Protein AF-A0A379AD94-F1 (afdb_monomer_lite)

Sequence (188 aa):
MFNTNFDIEIDTGILLIEPEILGTVPLDIKKNITVFGGVKDVIVKLNGYDIYKRADSAQSLKLAFYFGVLNYLSLNKIGRLISWDDFDIGQYFYESLINNQCANTQQFSTLVYDTVIKTICRKRDELKVKPFRISENSNTQKTFEGLKGFRCHLTRGHEALRLMFWSDPETRKIIFANVGPKNGTYNF

Secondary structure (DSSP, 8-state):
-----------------SS--SS-------------SSHHHHHHHS-HHHHHTT--SHHHHHHHHHHHHHHHHHHTT------GGGEEE-TTHHHHHHHTT-STTSTTHHHHHHHHHHHHTT-TTTS-EEE-BSSTT--PBPEETTEEEEEEE---SSS-EEEEEEE-TTT--EEEEEEEETTS----

Organism: Enterobacter agglomerans (NCBI:txid549)

Radius of gyration: 23.22 Å; chains: 1; bounding box: 56×37×73 Å

Structure (mmCIF, N/CA/C/O backbone):
data_AF-A0A379AD94-F1
#
_entry.id   AF-A0A379AD94-F1
#
loop_
_atom_site.group_PDB
_atom_site.id
_atom_site.type_symbol
_atom_site.label_atom_id
_atom_site.label_alt_id
_atom_site.label_comp_id
_atom_site.label_asym_id
_atom_site.label_entity_id
_atom_site.label_seq_id
_atom_site.pdbx_PDB_ins_code
_atom_site.Cartn_x
_atom_site.Cartn_y
_atom_site.Cartn_z
_atom_site.occupancy
_atom_site.B_iso_or_equiv
_atom_site.auth_seq_id
_atom_site.auth_comp_id
_atom_site.auth_asym_id
_atom_site.auth_atom_id
_atom_site.pdbx_PDB_model_num
ATOM 1 N N . MET A 1 1 ? -19.196 20.054 9.470 1.00 38.94 1 MET A N 1
ATOM 2 C CA . MET A 1 1 ? -18.763 18.780 10.086 1.00 38.94 1 MET A CA 1
ATOM 3 C C . MET A 1 1 ? -19.769 18.484 11.181 1.00 38.94 1 MET A C 1
ATOM 5 O O . MET A 1 1 ? -19.792 19.220 12.156 1.00 38.94 1 MET A O 1
ATOM 9 N N . PHE A 1 2 ? -20.677 17.531 10.975 1.00 32.72 2 PHE A N 1
ATOM 10 C CA . PHE A 1 2 ? -21.668 17.182 11.993 1.00 32.72 2 PHE A CA 1
ATOM 11 C C . PHE A 1 2 ? -21.001 16.254 13.002 1.00 32.72 2 PHE A C 1
ATOM 13 O O . PHE A 1 2 ? -20.745 15.092 12.705 1.00 32.72 2 PHE A O 1
ATOM 20 N N . ASN A 1 3 ? -20.651 16.805 14.162 1.00 40.97 3 ASN A N 1
ATOM 21 C CA . ASN A 1 3 ? -20.187 16.026 15.297 1.00 40.97 3 ASN A CA 1
ATOM 22 C C . ASN A 1 3 ? -21.432 15.400 15.932 1.00 40.97 3 ASN A C 1
ATOM 24 O O . ASN A 1 3 ? -22.157 16.064 16.665 1.00 40.97 3 ASN A O 1
ATOM 28 N N . THR A 1 4 ? -21.740 14.166 15.550 1.00 44.88 4 THR A N 1
ATOM 29 C CA . THR A 1 4 ? -22.876 13.407 16.085 1.00 44.88 4 THR A CA 1
ATOM 30 C C . THR A 1 4 ? -22.343 12.411 17.102 1.00 44.88 4 THR A C 1
ATOM 32 O O . THR A 1 4 ? -22.374 11.202 16.909 1.00 44.88 4 THR A O 1
ATOM 35 N N . ASN A 1 5 ? -21.792 12.955 18.184 1.00 42.44 5 ASN A N 1
ATOM 36 C CA . ASN A 1 5 ? -21.599 12.185 19.400 1.00 42.44 5 ASN A CA 1
ATOM 37 C C . ASN A 1 5 ? -22.917 12.273 20.165 1.00 42.44 5 ASN A C 1
ATOM 39 O O . ASN A 1 5 ? -23.347 13.369 20.521 1.00 42.44 5 ASN A O 1
ATOM 43 N N . PHE A 1 6 ? -23.574 11.139 20.361 1.00 46.78 6 PHE A N 1
ATOM 44 C CA . PHE A 1 6 ? -24.708 11.011 21.263 1.00 46.78 6 PHE A CA 1
ATOM 45 C C . PHE A 1 6 ? -24.359 9.945 22.291 1.00 46.78 6 PHE A C 1
ATOM 47 O O . PHE A 1 6 ? -23.911 8.851 21.939 1.00 46.78 6 PHE A O 1
ATOM 54 N N . ASP A 1 7 ? -24.541 10.297 23.556 1.00 48.03 7 ASP A N 1
ATOM 55 C CA . ASP A 1 7 ? -24.352 9.384 24.667 1.00 48.03 7 ASP A CA 1
ATOM 56 C C . ASP A 1 7 ? -25.557 8.439 24.716 1.00 48.03 7 ASP A C 1
ATOM 58 O O . ASP A 1 7 ? -26.706 8.876 24.786 1.00 48.03 7 ASP A O 1
ATOM 62 N N . ILE A 1 8 ? -25.295 7.135 24.614 1.00 53.41 8 ILE A N 1
ATOM 63 C CA . ILE A 1 8 ? -26.307 6.096 24.807 1.00 53.41 8 ILE A CA 1
ATOM 64 C C . ILE A 1 8 ? -26.075 5.515 26.197 1.00 53.41 8 ILE A C 1
ATOM 66 O O . ILE A 1 8 ? -25.113 4.780 26.417 1.00 53.41 8 ILE A O 1
ATOM 70 N N . GLU A 1 9 ? -26.959 5.848 27.129 1.00 46.38 9 GLU A N 1
ATOM 71 C CA . GLU A 1 9 ? -27.019 5.214 28.440 1.00 46.38 9 GLU A CA 1
ATOM 72 C C . GLU A 1 9 ? -27.867 3.942 28.318 1.00 46.38 9 GLU A C 1
ATOM 74 O O . GLU A 1 9 ? -29.037 3.997 27.937 1.00 46.38 9 GLU A O 1
ATOM 79 N N . ILE A 1 10 ? -27.261 2.777 28.565 1.00 54.41 10 ILE A N 1
ATOM 80 C CA . ILE A 1 10 ? -27.977 1.498 28.597 1.00 54.41 10 ILE A CA 1
ATOM 81 C C . ILE A 1 10 ? -28.011 1.024 30.044 1.00 54.41 10 ILE A C 1
ATOM 83 O O . ILE A 1 10 ? -27.022 0.498 30.551 1.00 54.41 10 ILE A O 1
ATOM 87 N N . ASP A 1 11 ? -29.160 1.201 30.690 1.00 49.34 11 ASP A N 1
ATOM 88 C CA . ASP A 1 11 ? -29.433 0.643 32.011 1.00 49.34 11 ASP A CA 1
ATOM 89 C C . ASP A 1 11 ? -29.864 -0.824 31.854 1.00 49.34 11 ASP A C 1
ATOM 91 O O . ASP A 1 11 ? -31.012 -1.137 31.531 1.00 49.34 11 ASP A O 1
ATOM 95 N N . THR A 1 12 ? -28.910 -1.751 31.975 1.00 53.44 12 THR A N 1
ATOM 96 C CA . THR A 1 12 ? -29.218 -3.186 32.006 1.00 53.44 12 THR A CA 1
ATOM 97 C C . THR A 1 12 ? -29.349 -3.653 33.452 1.00 53.44 12 THR A C 1
ATOM 99 O O . THR A 1 12 ? -28.350 -3.981 34.092 1.00 53.44 12 THR A O 1
ATOM 102 N N . GLY A 1 13 ? -30.582 -3.726 33.952 1.00 54.62 13 GLY A N 1
ATOM 103 C CA . GLY A 1 13 ? -30.912 -4.395 35.211 1.00 54.62 13 GLY A CA 1
ATOM 104 C C . GLY A 1 13 ? -31.137 -5.901 35.029 1.00 54.62 13 GLY A C 1
ATOM 105 O O . GLY A 1 13 ? -31.659 -6.348 34.006 1.00 54.62 13 GLY A O 1
ATOM 106 N N . ILE A 1 14 ? -30.765 -6.707 36.027 1.00 59.94 14 ILE A N 1
ATOM 107 C CA . ILE A 1 14 ? -31.185 -8.113 36.110 1.00 59.94 14 ILE A CA 1
ATOM 108 C C . ILE A 1 14 ? -32.656 -8.117 36.550 1.00 59.94 14 ILE A C 1
ATOM 110 O O . ILE A 1 14 ? -32.958 -7.767 37.685 1.00 59.94 14 ILE A O 1
ATOM 114 N N . LEU A 1 15 ? -33.572 -8.480 35.646 1.00 55.62 15 LEU A N 1
ATOM 115 C CA . LEU A 1 15 ? -35.024 -8.426 35.889 1.00 55.62 15 LEU A CA 1
ATOM 116 C C . LEU A 1 15 ? -35.560 -9.577 36.758 1.00 55.62 15 LEU A C 1
ATOM 118 O O . LEU A 1 15 ? -36.680 -9.485 37.251 1.00 55.62 15 LEU A O 1
ATOM 122 N N . LEU A 1 16 ? -34.794 -10.657 36.934 1.00 54.72 16 LEU A N 1
ATOM 123 C CA . LEU A 1 16 ? -35.216 -11.818 37.715 1.00 54.72 16 LEU A CA 1
ATOM 124 C C . LEU A 1 16 ? -33.997 -12.569 38.267 1.00 54.72 16 LEU A C 1
ATOM 126 O O . LEU A 1 16 ? -33.086 -12.911 37.512 1.00 54.72 16 LEU A O 1
ATOM 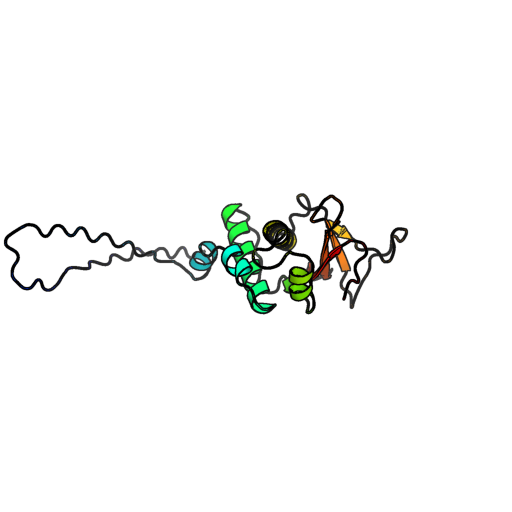130 N N . ILE A 1 17 ? -33.992 -12.841 39.571 1.00 61.88 17 ILE A N 1
ATOM 131 C CA . ILE A 1 17 ? -33.031 -13.728 40.232 1.00 61.88 17 ILE A CA 1
ATOM 132 C C . ILE A 1 17 ? -33.854 -14.783 40.970 1.00 61.88 17 ILE A C 1
ATOM 134 O O . ILE A 1 17 ? -34.542 -14.452 41.930 1.00 61.88 17 ILE A O 1
ATOM 138 N N . GLU A 1 18 ? -33.796 -16.036 40.516 1.00 64.38 18 GLU A N 1
ATOM 139 C CA . GLU A 1 18 ? -34.407 -17.171 41.213 1.00 64.38 18 GLU A CA 1
ATOM 140 C C . GLU A 1 18 ? -33.348 -18.251 41.491 1.00 64.38 18 GLU A C 1
ATOM 142 O O . GLU A 1 18 ? -32.642 -18.658 40.561 1.00 64.38 18 GLU A O 1
ATOM 147 N N . PRO A 1 19 ? -33.218 -18.739 42.742 1.00 64.88 19 PRO A N 1
ATOM 148 C CA . PRO A 1 19 ? -33.980 -18.359 43.942 1.00 64.88 19 PRO A CA 1
ATOM 149 C C . PRO A 1 19 ? -33.600 -16.971 44.489 1.00 64.88 19 PRO A C 1
ATOM 151 O O . PRO A 1 19 ? -32.532 -16.447 44.177 1.00 64.88 19 PRO A O 1
ATOM 154 N N . GLU A 1 20 ? -34.460 -16.403 45.341 1.00 64.19 20 GLU A N 1
ATOM 155 C CA . GLU A 1 20 ? -34.161 -15.194 46.120 1.00 64.19 20 GLU A CA 1
ATOM 156 C C . GLU A 1 20 ? -32.839 -15.379 46.885 1.00 64.19 20 GLU A C 1
ATOM 158 O O . GLU A 1 20 ? -32.709 -16.246 47.754 1.00 64.19 20 GLU A O 1
ATOM 163 N N . ILE A 1 21 ? -31.825 -14.586 46.538 1.00 62.12 21 ILE A N 1
ATOM 164 C CA . ILE A 1 21 ? -30.514 -14.657 47.184 1.00 62.12 21 ILE A CA 1
ATOM 165 C C . ILE A 1 21 ? -30.566 -13.804 48.457 1.00 62.12 21 ILE A C 1
ATOM 167 O O . ILE A 1 21 ? -30.639 -12.579 48.391 1.00 62.12 21 ILE A O 1
ATOM 171 N N . LEU A 1 22 ? -30.485 -14.438 49.631 1.00 53.72 22 LEU A N 1
ATOM 172 C CA . LEU A 1 22 ? -30.274 -13.761 50.917 1.00 53.72 22 LEU A CA 1
ATOM 173 C C . LEU A 1 22 ? -28.807 -13.305 51.027 1.00 53.72 22 LEU A C 1
ATOM 175 O O . LEU A 1 22 ? -27.979 -13.974 51.643 1.00 53.72 22 LEU A O 1
ATOM 179 N N . GLY A 1 23 ? -28.461 -12.188 50.385 1.00 64.38 23 GLY A N 1
ATOM 180 C CA . GLY A 1 23 ? -27.120 -11.596 50.439 1.00 64.38 23 GLY A CA 1
ATOM 181 C C . GLY A 1 23 ? -26.817 -10.662 49.268 1.00 64.38 23 GLY A C 1
ATOM 182 O O . GLY A 1 23 ? -27.594 -10.554 48.322 1.00 64.38 23 GLY A O 1
ATOM 183 N N . THR A 1 24 ? -25.672 -9.977 49.310 1.00 57.44 24 THR A N 1
ATOM 184 C CA . THR A 1 24 ? -25.176 -9.237 48.145 1.00 57.44 24 THR A CA 1
ATOM 185 C C . THR A 1 24 ? -24.679 -10.225 47.096 1.00 57.44 24 THR A C 1
ATOM 187 O O . THR A 1 24 ? -23.781 -11.028 47.349 1.00 57.44 24 THR A O 1
ATOM 190 N N . VAL A 1 25 ? -25.261 -10.174 45.899 1.00 59.34 25 VAL A N 1
ATOM 191 C CA . VAL A 1 25 ? -24.776 -10.956 44.759 1.00 59.34 25 VAL A CA 1
ATOM 192 C C . VAL A 1 25 ? -23.408 -10.384 44.357 1.00 59.34 25 VAL A C 1
ATOM 194 O O . VAL A 1 25 ? -23.341 -9.203 44.012 1.00 59.34 25 VAL A O 1
ATOM 197 N N . PRO A 1 26 ? -22.306 -11.157 44.399 1.00 58.50 26 PRO A N 1
ATOM 198 C CA . PRO A 1 26 ? -20.959 -10.657 44.118 1.00 58.50 26 PRO A CA 1
ATOM 199 C C . PRO A 1 26 ? -20.722 -10.548 42.603 1.00 58.50 26 PRO A C 1
ATOM 201 O O . PRO A 1 26 ? -19.777 -11.119 42.062 1.00 58.50 26 PRO A O 1
ATOM 204 N N . LEU A 1 27 ? -21.621 -9.869 41.894 1.00 56.81 27 LEU A N 1
ATOM 205 C CA . LEU A 1 27 ? -21.640 -9.809 40.440 1.00 56.81 27 LEU A CA 1
ATOM 206 C C . LEU A 1 27 ? -21.579 -8.349 39.985 1.00 56.81 27 LEU A C 1
ATOM 208 O O . LEU A 1 27 ? -22.594 -7.694 39.778 1.00 56.81 27 LEU A O 1
ATOM 212 N N . ASP A 1 28 ? -20.360 -7.838 39.837 1.00 54.31 28 ASP A N 1
ATOM 213 C CA . ASP A 1 28 ? -20.101 -6.532 39.226 1.00 54.31 28 ASP A CA 1
ATOM 214 C C . ASP A 1 28 ? -20.037 -6.705 37.697 1.00 54.31 28 ASP A C 1
ATOM 216 O O . ASP A 1 28 ? -18.978 -6.974 37.123 1.00 54.31 28 ASP A O 1
ATOM 220 N N . ILE A 1 29 ? -21.188 -6.634 37.017 1.00 58.41 29 ILE A N 1
ATOM 221 C CA . ILE A 1 29 ? -21.236 -6.690 35.549 1.00 58.41 29 ILE A CA 1
ATOM 222 C C . ILE A 1 29 ? -20.967 -5.289 34.991 1.00 58.41 29 ILE A C 1
ATOM 224 O O . ILE A 1 29 ? -21.883 -4.534 34.679 1.00 58.41 29 ILE A O 1
ATOM 228 N N . LYS A 1 30 ? -19.691 -4.957 34.788 1.00 56.66 30 LYS A N 1
ATOM 229 C CA . LYS A 1 30 ? -19.288 -3.784 33.997 1.00 56.66 30 LYS A CA 1
ATOM 230 C C . LYS A 1 30 ? -19.126 -4.177 32.537 1.00 56.66 30 LYS A C 1
ATOM 232 O O . LYS A 1 30 ? -18.087 -4.703 32.138 1.00 56.66 30 LYS A O 1
ATOM 237 N N . LYS A 1 31 ? -20.150 -3.925 31.720 1.00 56.38 31 LYS A N 1
ATOM 238 C CA . LYS A 1 31 ? -20.048 -4.051 30.261 1.00 56.38 31 LYS A CA 1
ATOM 239 C C . LYS A 1 31 ? -19.982 -2.671 29.622 1.00 56.38 31 LYS A C 1
ATOM 241 O O . LYS A 1 31 ? -20.942 -1.917 29.654 1.00 56.38 31 LYS A O 1
ATOM 246 N N . ASN A 1 32 ? -18.842 -2.375 29.004 1.00 61.06 32 ASN A N 1
ATOM 247 C CA . ASN A 1 32 ? -18.669 -1.171 28.201 1.00 61.06 32 ASN A CA 1
ATOM 248 C C . ASN A 1 32 ? -19.152 -1.442 26.775 1.00 61.06 32 ASN A C 1
ATOM 250 O O . ASN A 1 32 ? -18.683 -2.382 26.130 1.00 61.06 32 ASN A O 1
ATOM 254 N N . ILE A 1 33 ? -20.051 -0.603 26.272 1.00 63.44 33 ILE A N 1
ATOM 255 C CA . ILE A 1 33 ? -20.478 -0.619 24.872 1.00 63.44 33 ILE A CA 1
ATOM 256 C C . ILE A 1 33 ? -19.813 0.569 24.185 1.00 63.44 33 ILE A C 1
ATOM 258 O O . ILE A 1 33 ? -19.913 1.701 24.646 1.00 63.44 33 ILE A O 1
ATOM 262 N N . THR A 1 34 ? -19.084 0.311 23.098 1.00 63.25 34 THR A N 1
ATOM 263 C CA . THR A 1 34 ? -18.484 1.381 22.291 1.00 63.25 34 THR A CA 1
ATOM 264 C C . THR A 1 34 ? -19.443 1.753 21.169 1.00 63.25 34 THR A C 1
ATOM 266 O O . THR A 1 34 ? -19.707 0.939 20.286 1.00 63.25 34 THR A O 1
ATOM 269 N N . VAL A 1 35 ? -19.956 2.981 21.212 1.00 66.81 35 VAL A N 1
ATOM 270 C CA . VAL A 1 35 ? -20.794 3.564 20.159 1.00 66.81 35 VAL A CA 1
ATOM 271 C C . VAL A 1 35 ? -19.906 4.382 19.224 1.00 66.81 35 VAL A C 1
ATOM 273 O O . VAL A 1 35 ? -18.972 5.051 19.664 1.00 66.81 35 VAL A O 1
ATOM 276 N N . PHE A 1 36 ? -20.187 4.319 17.926 1.00 65.94 36 PHE A N 1
ATOM 277 C CA . PHE A 1 36 ? -19.448 5.043 16.897 1.00 65.94 36 PHE A CA 1
ATOM 278 C C . PHE A 1 36 ? -20.391 6.005 16.172 1.00 65.94 36 PHE A C 1
ATOM 280 O O . PHE A 1 36 ? -21.460 5.586 15.732 1.00 65.94 36 PHE A O 1
ATOM 287 N N . GLY A 1 37 ? -19.986 7.271 16.028 1.00 65.69 37 GLY A N 1
ATOM 288 C CA . GLY A 1 37 ? -20.769 8.308 15.340 1.00 65.69 37 GLY A CA 1
ATOM 289 C C . GLY A 1 37 ? -20.859 8.095 13.824 1.00 65.69 37 GLY A C 1
ATOM 290 O O . GLY A 1 37 ? -21.758 8.612 13.164 1.00 65.69 37 GLY A O 1
ATOM 291 N N . GLY A 1 38 ? -19.970 7.276 13.254 1.00 70.31 38 GLY A N 1
ATOM 292 C CA . GLY A 1 38 ? -20.085 6.806 11.880 1.00 70.31 38 GLY A CA 1
ATOM 293 C C . GLY A 1 38 ? -19.157 5.644 11.536 1.00 70.31 38 GLY A C 1
ATOM 294 O O . GLY A 1 38 ? -18.215 5.316 12.255 1.00 70.31 38 GLY A O 1
ATOM 295 N N . VAL A 1 39 ? -19.390 5.043 10.365 1.00 73.00 39 VAL A N 1
ATOM 296 C CA . VAL A 1 39 ? -18.597 3.913 9.838 1.00 73.00 39 VAL A CA 1
ATOM 297 C C . VAL A 1 39 ? -17.102 4.246 9.774 1.00 73.00 39 VAL A C 1
ATOM 299 O O . VAL A 1 39 ? -16.258 3.390 10.019 1.00 73.00 39 VAL A O 1
ATOM 302 N N . LYS A 1 40 ? -16.753 5.509 9.507 1.00 70.69 40 LYS A N 1
ATOM 303 C CA . LYS A 1 40 ? -15.360 5.969 9.489 1.00 70.69 40 LYS A CA 1
ATOM 304 C C . LYS A 1 40 ? -14.676 5.823 10.853 1.00 70.69 40 LYS A C 1
ATOM 306 O O . LYS A 1 40 ? -13.504 5.457 10.888 1.00 70.69 40 LYS A O 1
ATOM 311 N N . ASP A 1 41 ? -15.395 6.052 11.950 1.00 71.12 41 ASP A N 1
ATOM 312 C CA . ASP A 1 41 ? -14.848 5.929 13.306 1.00 71.12 41 ASP A CA 1
ATOM 313 C C . ASP A 1 41 ? -14.581 4.464 13.657 1.00 71.12 41 ASP A C 1
ATOM 315 O O . ASP A 1 41 ? -13.557 4.15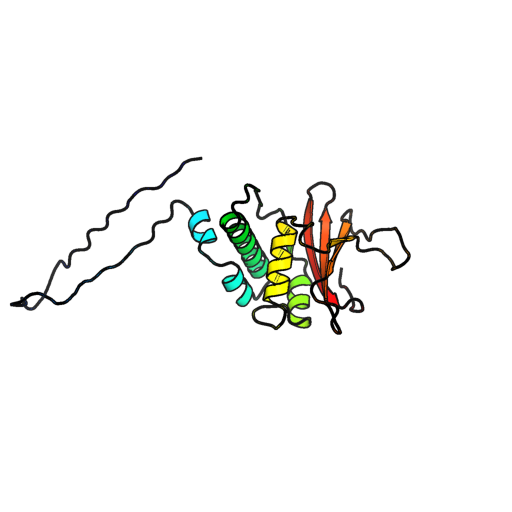1 14.264 1.00 71.12 41 ASP A O 1
ATOM 319 N N . VAL A 1 42 ? -15.447 3.559 13.186 1.00 76.38 42 VAL A N 1
ATOM 320 C CA . VAL A 1 42 ? -15.224 2.108 13.268 1.00 76.38 42 VAL A CA 1
ATOM 321 C C . VAL A 1 42 ? -13.973 1.727 12.477 1.00 76.38 42 VAL A C 1
ATOM 323 O O . VAL A 1 42 ? -13.071 1.088 13.012 1.00 76.38 42 VAL A O 1
ATOM 326 N N . ILE A 1 43 ? -13.875 2.159 11.215 1.00 76.38 43 ILE A N 1
ATOM 327 C CA . ILE A 1 43 ? -12.754 1.820 10.327 1.00 76.38 43 ILE A CA 1
ATOM 328 C C . ILE A 1 43 ? -11.418 2.314 10.888 1.00 76.38 43 ILE A C 1
ATOM 330 O O . ILE A 1 43 ? -10.433 1.587 10.842 1.00 76.38 43 ILE A O 1
ATOM 334 N N . VAL A 1 44 ? -11.368 3.517 11.464 1.00 74.81 44 VAL A N 1
ATOM 335 C CA . VAL A 1 44 ? -10.138 4.053 12.069 1.00 74.81 44 VAL A CA 1
ATOM 336 C C . VAL A 1 44 ? -9.685 3.225 13.280 1.00 74.81 44 VAL A C 1
ATOM 338 O O . VAL A 1 44 ? -8.487 3.191 13.570 1.00 74.81 44 VAL A O 1
ATOM 341 N N . LYS A 1 45 ? -10.603 2.534 13.968 1.00 77.69 45 LYS A N 1
ATOM 342 C CA . LYS A 1 45 ? -10.271 1.579 15.039 1.00 77.69 45 LYS A CA 1
ATOM 343 C C . LYS A 1 45 ? -9.906 0.191 14.519 1.00 77.69 45 LYS A C 1
ATOM 345 O O . LYS A 1 45 ? -9.182 -0.528 15.203 1.00 77.69 45 LYS A O 1
ATOM 350 N N . LEU A 1 46 ? -10.374 -0.187 13.330 1.00 82.06 46 LEU A N 1
ATOM 351 C CA . LEU A 1 46 ? -9.948 -1.412 12.664 1.00 82.06 46 LEU A CA 1
ATOM 352 C C . LEU A 1 46 ? -8.532 -1.218 12.120 1.00 82.06 46 LEU A C 1
ATOM 354 O O . LEU A 1 46 ? -8.284 -0.372 11.267 1.00 82.06 46 LEU A O 1
ATOM 358 N N . ASN A 1 47 ? -7.587 -2.005 12.618 1.00 86.38 47 ASN A N 1
ATOM 359 C CA . ASN A 1 47 ? -6.210 -1.958 12.151 1.00 86.38 47 ASN A CA 1
ATOM 360 C C . ASN A 1 47 ? -6.110 -2.579 10.750 1.00 86.38 47 ASN A C 1
ATOM 362 O O . ASN A 1 47 ? -6.236 -3.796 10.594 1.00 86.38 47 ASN A O 1
ATOM 366 N N . GLY A 1 48 ? -5.843 -1.759 9.731 1.00 92.31 48 GLY A N 1
ATOM 367 C CA . GLY A 1 48 ? -5.682 -2.222 8.352 1.00 92.31 48 GLY A CA 1
ATOM 368 C C . GLY A 1 48 ? -4.619 -3.315 8.195 1.00 92.31 48 GLY A C 1
ATOM 369 O O . GLY A 1 48 ? -4.757 -4.181 7.331 1.00 92.31 48 GLY A O 1
ATOM 370 N N . TYR A 1 49 ? -3.611 -3.366 9.075 1.00 95.12 49 TYR A N 1
ATOM 371 C CA . TYR A 1 49 ? -2.575 -4.396 9.017 1.00 95.12 49 TYR A CA 1
ATOM 372 C C . TYR A 1 49 ? -3.112 -5.761 9.458 1.00 95.12 49 TYR A C 1
ATOM 374 O O . TYR A 1 49 ? -2.719 -6.800 8.932 1.00 95.12 49 TYR A O 1
ATOM 382 N N . ASP A 1 50 ? -4.072 -5.785 10.383 1.00 93.50 50 ASP A N 1
ATOM 383 C CA . ASP A 1 50 ? -4.737 -7.024 10.788 1.00 93.50 50 ASP A CA 1
ATOM 384 C C . ASP A 1 50 ? -5.642 -7.589 9.690 1.00 93.50 50 ASP A C 1
ATOM 386 O O . ASP A 1 50 ? -5.879 -8.801 9.666 1.00 93.50 50 ASP A O 1
ATOM 390 N N . ILE A 1 51 ? -6.122 -6.735 8.782 1.00 94.12 51 ILE A N 1
ATOM 391 C CA . ILE A 1 51 ? -6.832 -7.139 7.563 1.00 94.12 51 ILE A CA 1
ATOM 392 C C . ILE A 1 51 ? -5.820 -7.615 6.517 1.00 94.12 51 ILE A C 1
ATOM 394 O O . ILE A 1 51 ? -5.995 -8.686 5.948 1.00 94.12 51 ILE A O 1
ATOM 398 N N . TYR A 1 52 ? -4.718 -6.880 6.332 1.00 96.75 52 TYR A N 1
ATOM 399 C CA . TYR A 1 52 ? -3.637 -7.234 5.408 1.00 96.75 52 TYR A CA 1
ATOM 400 C C . TYR A 1 52 ? -3.088 -8.640 5.656 1.00 96.75 52 TYR A C 1
ATOM 402 O O . TYR A 1 52 ? -2.925 -9.414 4.720 1.00 96.75 52 TYR A O 1
ATOM 410 N N . LYS A 1 53 ? -2.866 -8.998 6.927 1.00 96.06 53 LYS A N 1
ATOM 411 C CA . LYS A 1 53 ? -2.379 -10.326 7.335 1.00 96.06 53 LYS A CA 1
ATOM 412 C C . LYS A 1 53 ? -3.274 -11.490 6.893 1.00 96.06 53 LYS A C 1
ATOM 414 O O . LYS A 1 53 ? -2.822 -12.631 6.912 1.00 96.06 53 LYS A O 1
ATOM 419 N N . ARG A 1 54 ? -4.535 -11.208 6.561 1.00 95.12 54 ARG A N 1
ATOM 420 C CA . ARG A 1 54 ? -5.574 -12.176 6.188 1.00 95.12 54 ARG A CA 1
ATOM 421 C C . ARG A 1 54 ? -6.059 -11.987 4.748 1.00 95.12 54 ARG A C 1
ATOM 423 O O . ARG A 1 54 ? -7.030 -12.627 4.364 1.00 95.12 54 ARG A O 1
ATOM 430 N N . ALA A 1 55 ? -5.429 -11.103 3.976 1.00 94.69 55 ALA A N 1
ATOM 431 C CA . ALA A 1 55 ? -5.839 -10.829 2.608 1.00 94.69 55 ALA A CA 1
ATOM 432 C C . ALA A 1 55 ? -5.529 -12.031 1.704 1.00 94.69 55 ALA A C 1
ATOM 434 O O . ALA A 1 55 ? -4.406 -12.533 1.674 1.00 94.69 55 ALA A O 1
ATOM 435 N N . ASP A 1 56 ? -6.524 -12.464 0.939 1.00 93.38 56 ASP A N 1
ATOM 436 C CA . ASP A 1 56 ? -6.487 -13.625 0.038 1.00 93.38 56 ASP A CA 1
ATOM 437 C C . ASP A 1 56 ? -6.730 -13.249 -1.435 1.00 93.38 56 ASP A C 1
ATOM 439 O O . ASP A 1 56 ? -6.792 -14.102 -2.318 1.00 93.38 56 ASP A O 1
ATOM 443 N N . SER A 1 57 ? -6.909 -11.956 -1.705 1.00 91.12 57 SER A N 1
ATOM 444 C CA . SER A 1 57 ? -7.425 -11.449 -2.972 1.00 91.12 57 SER A CA 1
ATOM 445 C C . SER A 1 57 ? -7.040 -9.986 -3.179 1.00 91.12 57 SER A C 1
ATOM 447 O O . SER A 1 57 ? -6.805 -9.242 -2.227 1.00 91.12 57 SER A O 1
ATOM 449 N N . ALA A 1 58 ? -7.025 -9.522 -4.433 1.00 92.06 58 ALA A N 1
ATOM 450 C CA . ALA A 1 58 ? -6.742 -8.116 -4.744 1.00 92.06 58 ALA A CA 1
ATOM 451 C C . ALA A 1 58 ? -7.746 -7.154 -4.077 1.00 92.06 58 ALA A C 1
ATOM 453 O O . ALA A 1 58 ? -7.370 -6.067 -3.638 1.00 92.06 58 ALA A O 1
ATOM 454 N N . GLN A 1 59 ? -9.009 -7.573 -3.941 1.00 92.75 59 GLN A N 1
ATOM 455 C CA . GLN A 1 59 ? -10.054 -6.779 -3.297 1.00 92.75 59 GLN A CA 1
ATOM 456 C C . GLN A 1 59 ? -9.846 -6.662 -1.779 1.00 92.75 59 GLN A C 1
ATOM 458 O O . GLN A 1 59 ? -9.904 -5.554 -1.242 1.00 92.75 59 GLN A O 1
ATOM 463 N N . SER A 1 60 ? -9.570 -7.774 -1.083 1.00 94.50 60 SER A N 1
ATOM 464 C CA . SER A 1 60 ? -9.271 -7.743 0.360 1.00 94.50 60 SER A CA 1
ATOM 465 C C . SER A 1 60 ? -7.981 -6.968 0.647 1.00 94.50 60 SER A C 1
ATOM 467 O O . SER A 1 60 ? -7.902 -6.227 1.627 1.00 94.50 60 SER A O 1
ATOM 469 N N . LEU A 1 61 ? -7.010 -7.042 -0.265 1.00 96.69 61 LEU A N 1
ATOM 470 C CA . LEU A 1 61 ? -5.782 -6.263 -0.215 1.00 96.69 61 LEU A CA 1
ATOM 471 C C . LEU A 1 61 ? -6.037 -4.755 -0.370 1.00 96.69 61 LEU A C 1
ATOM 473 O O . LEU A 1 61 ? -5.525 -3.956 0.416 1.00 96.69 61 LEU A O 1
ATOM 477 N N . LYS A 1 62 ? -6.867 -4.356 -1.346 1.00 97.44 62 LYS A N 1
ATOM 478 C CA . LYS A 1 62 ? -7.272 -2.955 -1.531 1.00 97.44 62 LYS A CA 1
ATOM 479 C C . LYS A 1 62 ? -7.962 -2.419 -0.275 1.00 97.44 62 LYS A C 1
ATOM 481 O O . LYS A 1 62 ? -7.636 -1.324 0.181 1.00 97.44 62 LYS A O 1
ATOM 486 N N . LEU A 1 63 ? -8.851 -3.217 0.321 1.00 95.31 63 LEU A N 1
ATOM 487 C CA . LEU A 1 63 ? -9.532 -2.878 1.569 1.00 95.31 63 LEU A CA 1
ATOM 488 C C . LEU A 1 63 ? -8.548 -2.683 2.730 1.00 95.31 63 LEU A C 1
ATOM 490 O O . LEU A 1 63 ? -8.618 -1.668 3.424 1.00 95.31 63 LEU A O 1
ATOM 494 N N . ALA A 1 64 ? -7.602 -3.609 2.899 1.00 96.69 64 ALA A N 1
ATOM 495 C CA . ALA A 1 64 ? -6.578 -3.532 3.935 1.00 96.69 64 ALA A CA 1
ATOM 496 C C . ALA A 1 64 ? -5.747 -2.245 3.832 1.00 96.69 64 ALA A C 1
ATOM 498 O O . ALA A 1 64 ? -5.560 -1.543 4.827 1.00 96.69 64 ALA A O 1
ATOM 499 N N . PHE A 1 65 ? -5.292 -1.894 2.625 1.00 97.81 65 PHE A N 1
ATOM 500 C CA . PHE A 1 65 ? -4.537 -0.659 2.416 1.00 97.81 65 PHE A CA 1
ATOM 501 C C . PHE A 1 65 ? -5.386 0.590 2.602 1.00 97.81 65 PHE A C 1
ATOM 503 O O . PHE A 1 65 ? -4.901 1.559 3.180 1.00 97.81 65 PHE A O 1
ATOM 510 N N . TYR A 1 66 ? -6.642 0.582 2.154 1.00 96.44 66 TYR A N 1
ATOM 511 C CA . TYR A 1 66 ? -7.538 1.717 2.358 1.00 96.44 66 TYR A CA 1
ATOM 512 C C . TYR A 1 66 ? -7.739 1.995 3.852 1.00 96.44 66 TYR A C 1
ATOM 514 O O . TYR A 1 66 ? -7.592 3.134 4.296 1.00 96.44 66 TYR A O 1
ATOM 522 N N . PHE A 1 67 ? -7.980 0.952 4.651 1.00 95.12 67 PHE A N 1
ATOM 523 C CA . PHE A 1 67 ? -8.122 1.090 6.102 1.00 95.12 67 PHE A CA 1
ATOM 524 C C . PHE A 1 67 ? -6.809 1.557 6.725 1.00 95.12 67 PHE A C 1
ATOM 526 O O . PHE A 1 67 ? -6.808 2.518 7.488 1.00 95.12 67 PHE A O 1
ATOM 533 N N . GLY A 1 68 ? -5.684 0.977 6.302 1.00 96.12 68 GLY A N 1
ATOM 534 C CA . GLY A 1 68 ? -4.353 1.397 6.723 1.00 96.12 68 GLY A CA 1
ATOM 535 C C . GLY A 1 68 ? -4.051 2.869 6.452 1.00 96.12 68 GLY A C 1
ATOM 536 O O . GLY A 1 68 ? -3.479 3.551 7.301 1.00 96.12 68 GLY A O 1
ATOM 537 N N . VAL A 1 69 ? -4.484 3.394 5.304 1.00 96.00 69 VAL A N 1
ATOM 538 C CA . VAL A 1 69 ? -4.385 4.821 4.978 1.00 96.00 69 VAL A CA 1
ATOM 539 C C . VAL A 1 69 ? -5.228 5.655 5.935 1.00 96.00 69 VAL A C 1
ATOM 541 O O . VAL A 1 69 ? -4.725 6.638 6.476 1.00 96.00 69 VAL A O 1
ATOM 544 N N . LEU A 1 70 ? -6.476 5.263 6.202 1.00 93.50 70 LEU A N 1
ATOM 545 C CA . LEU A 1 70 ? -7.330 5.972 7.157 1.00 93.50 70 LEU A CA 1
ATOM 546 C C . LEU A 1 70 ? -6.749 5.943 8.579 1.00 93.50 70 LEU A C 1
ATOM 548 O O . LEU A 1 70 ? -6.723 6.986 9.239 1.00 93.50 70 LEU A O 1
ATOM 552 N N . ASN A 1 71 ? -6.216 4.797 9.023 1.00 92.38 71 ASN A N 1
ATOM 553 C CA . ASN A 1 71 ? -5.510 4.681 10.300 1.00 92.38 71 ASN A CA 1
ATOM 554 C C . ASN A 1 71 ? -4.299 5.626 10.327 1.00 92.38 71 ASN A C 1
ATOM 556 O O . ASN A 1 71 ? -4.154 6.417 11.256 1.00 92.38 71 ASN A O 1
ATOM 560 N N . TYR A 1 72 ? -3.452 5.592 9.293 1.00 93.75 72 TYR A N 1
ATOM 561 C CA . TYR A 1 72 ? -2.241 6.408 9.208 1.00 93.75 72 TYR A CA 1
ATOM 562 C C . TYR A 1 72 ? -2.550 7.910 9.211 1.00 93.75 72 TYR A C 1
ATOM 564 O O . TYR A 1 72 ? -1.908 8.663 9.944 1.00 93.75 72 TYR A O 1
ATOM 572 N N . LEU A 1 73 ? -3.541 8.357 8.435 1.00 92.69 73 LEU A N 1
ATOM 573 C CA . LEU A 1 73 ? -3.960 9.760 8.396 1.00 92.69 73 LEU A CA 1
ATOM 574 C C . LEU A 1 73 ? -4.483 10.229 9.758 1.00 92.69 73 LEU A C 1
ATOM 576 O O . LEU A 1 73 ? -4.124 11.319 10.203 1.00 92.69 73 LEU A O 1
ATOM 580 N N . SER A 1 74 ? -5.285 9.396 10.431 1.00 89.75 74 SER A N 1
ATOM 581 C CA . SER A 1 74 ? -5.823 9.693 11.761 1.00 89.75 74 SER A CA 1
ATOM 582 C C . SER A 1 74 ? -4.718 9.782 12.820 1.00 89.75 74 SER A C 1
ATOM 584 O O . SER A 1 74 ? -4.594 10.809 13.488 1.00 89.75 74 SER A O 1
ATOM 586 N N . LEU A 1 75 ? -3.861 8.758 12.918 1.00 90.25 75 LEU A N 1
ATOM 587 C CA . LEU A 1 75 ? -2.774 8.685 13.903 1.00 90.25 75 LEU A CA 1
ATOM 588 C C . LEU A 1 75 ? -1.772 9.836 13.759 1.00 90.25 75 LEU A C 1
ATOM 590 O O . LEU A 1 75 ? -1.300 10.375 14.756 1.00 90.25 75 LEU A O 1
ATOM 594 N N . ASN A 1 76 ? -1.478 10.244 12.522 1.00 90.25 76 ASN A N 1
ATOM 595 C CA . ASN A 1 76 ? -0.531 11.322 12.232 1.00 90.25 76 ASN A CA 1
ATOM 596 C C . ASN A 1 76 ? -1.195 12.707 12.117 1.00 90.25 76 ASN A C 1
ATOM 598 O O . ASN A 1 76 ? -0.519 13.670 11.760 1.00 90.25 76 ASN A O 1
ATOM 602 N N . LYS A 1 77 ? -2.506 12.825 12.391 1.00 90.44 77 LYS A N 1
ATOM 603 C CA . LYS A 1 77 ? -3.282 14.079 12.305 1.00 90.44 77 LYS A CA 1
ATOM 604 C C . LYS A 1 77 ? -3.132 14.793 10.951 1.00 90.44 77 LYS A C 1
ATOM 606 O O . LYS A 1 77 ? -3.025 16.016 10.878 1.00 90.44 77 LYS A O 1
ATOM 611 N N . ILE A 1 78 ? -3.116 14.028 9.860 1.00 89.25 78 ILE A N 1
ATOM 612 C CA . ILE A 1 78 ? -2.934 14.551 8.502 1.00 89.25 78 ILE A CA 1
ATOM 613 C C . ILE A 1 78 ? -4.305 14.864 7.893 1.00 89.25 78 ILE A C 1
ATOM 615 O O . ILE A 1 78 ? -5.082 13.960 7.603 1.00 89.25 78 ILE A O 1
ATOM 619 N N . GLY A 1 79 ? -4.578 16.142 7.614 1.00 87.38 79 GLY A N 1
ATOM 620 C CA . GLY A 1 79 ? -5.836 16.622 7.016 1.00 87.38 79 GLY A CA 1
ATOM 621 C C . GLY A 1 79 ? -6.021 16.332 5.519 1.00 87.38 79 GLY A C 1
ATOM 622 O O . GLY A 1 79 ? -6.687 17.097 4.828 1.00 87.38 79 GLY A O 1
ATOM 623 N N . ARG A 1 80 ? -5.405 15.272 4.984 1.00 88.06 80 ARG A N 1
ATOM 624 C CA . ARG A 1 80 ? -5.542 14.892 3.572 1.00 88.06 80 ARG A CA 1
ATOM 625 C C . ARG A 1 80 ? -6.755 13.986 3.398 1.00 88.06 80 ARG A C 1
ATOM 627 O O . ARG A 1 80 ? -6.907 13.011 4.126 1.00 88.06 80 ARG A O 1
ATOM 634 N N . LEU A 1 81 ? -7.575 14.279 2.395 1.00 89.44 81 LEU A N 1
ATOM 635 C CA . LEU A 1 81 ? -8.631 13.377 1.958 1.00 89.44 81 LEU A CA 1
ATOM 636 C C . LEU A 1 81 ? -8.038 12.364 0.972 1.00 89.44 81 LEU A C 1
ATOM 638 O O . LEU A 1 81 ? -7.425 12.773 -0.011 1.00 89.44 81 LEU A O 1
ATOM 642 N N . ILE A 1 82 ? -8.193 11.073 1.267 1.00 92.69 82 ILE A N 1
ATOM 643 C CA . ILE A 1 82 ? -7.906 9.979 0.335 1.00 92.69 82 ILE A CA 1
ATOM 644 C C . ILE A 1 82 ? -9.197 9.194 0.114 1.00 92.69 82 ILE A C 1
ATOM 646 O O . ILE A 1 82 ? -9.848 8.779 1.079 1.00 92.69 82 ILE A O 1
ATOM 650 N N . SER A 1 83 ? -9.567 9.019 -1.149 1.00 93.38 83 SER A N 1
ATOM 651 C CA . SER A 1 83 ? -10.744 8.270 -1.579 1.00 93.38 83 SER A CA 1
ATOM 652 C C . SER A 1 83 ? -10.403 6.812 -1.912 1.00 93.38 83 SER A C 1
ATOM 654 O O . SER A 1 83 ? -9.236 6.441 -2.054 1.00 93.38 83 SER A O 1
ATOM 656 N N . TRP A 1 84 ? -11.435 5.975 -2.045 1.00 94.44 84 TRP A N 1
ATOM 657 C CA . TRP A 1 84 ? -11.298 4.593 -2.518 1.00 94.44 84 TRP A CA 1
ATOM 658 C C . TRP A 1 84 ? -10.736 4.502 -3.948 1.00 94.44 84 TRP A C 1
ATOM 660 O O . TRP A 1 84 ? -10.087 3.514 -4.300 1.00 94.44 84 TRP A O 1
ATOM 670 N N . ASP A 1 85 ? -10.953 5.540 -4.758 1.00 95.94 85 ASP A N 1
ATOM 671 C CA . ASP A 1 85 ? -10.587 5.573 -6.176 1.00 95.94 85 ASP A CA 1
ATOM 672 C C . ASP A 1 85 ? -9.197 6.171 -6.427 1.00 95.94 85 ASP A C 1
ATOM 674 O O . ASP A 1 85 ? -8.686 6.107 -7.545 1.00 95.94 85 ASP A O 1
ATOM 678 N N . ASP A 1 86 ? -8.535 6.690 -5.388 1.00 96.56 86 ASP A N 1
ATOM 679 C CA . ASP A 1 86 ? -7.199 7.291 -5.497 1.00 96.56 86 ASP A CA 1
ATOM 680 C C . ASP A 1 86 ? -6.096 6.257 -5.770 1.00 96.56 86 ASP A C 1
ATOM 682 O O . ASP A 1 86 ? -4.964 6.623 -6.125 1.00 96.56 86 ASP A O 1
ATOM 686 N N . PHE A 1 87 ? -6.396 4.968 -5.590 1.00 98.25 87 PHE A N 1
ATOM 687 C CA . PHE A 1 87 ? -5.490 3.888 -5.943 1.00 98.25 87 PHE A CA 1
ATOM 688 C C . PHE A 1 87 ? -6.204 2.584 -6.319 1.00 98.25 87 PHE A C 1
ATOM 690 O O . PHE A 1 87 ? -7.329 2.331 -5.899 1.00 98.25 87 PHE A O 1
ATOM 697 N N . ASP A 1 88 ? -5.501 1.735 -7.067 1.00 97.62 88 ASP A N 1
ATOM 698 C CA . ASP A 1 88 ? -5.911 0.380 -7.433 1.00 97.62 88 ASP A CA 1
ATOM 699 C C . ASP A 1 88 ? -4.784 -0.639 -7.248 1.00 97.62 88 ASP A C 1
ATOM 701 O O . ASP A 1 88 ? -3.597 -0.304 -7.142 1.00 97.62 88 ASP A O 1
ATOM 705 N N . ILE A 1 89 ? -5.189 -1.908 -7.223 1.00 97.44 89 ILE A N 1
ATOM 706 C CA . ILE A 1 89 ? -4.316 -3.076 -7.160 1.00 97.44 89 ILE A CA 1
ATOM 707 C C . ILE A 1 89 ? -4.267 -3.699 -8.550 1.00 97.44 89 ILE A C 1
ATOM 709 O O . ILE A 1 89 ? -5.283 -4.161 -9.061 1.00 97.44 89 ILE A O 1
ATOM 713 N N . GLY A 1 90 ? -3.088 -3.695 -9.162 1.00 94.94 90 GLY A N 1
ATOM 714 C CA . GLY A 1 90 ? -2.850 -4.361 -10.433 1.00 94.94 90 GLY A CA 1
ATOM 715 C C . GLY A 1 90 ? -2.977 -5.877 -10.302 1.00 94.94 90 GLY A C 1
ATOM 716 O O . GLY A 1 90 ? -2.754 -6.449 -9.233 1.00 94.94 90 GLY A O 1
ATOM 717 N N . GLN A 1 91 ? -3.307 -6.529 -11.415 1.00 92.06 91 GLN A N 1
ATOM 718 C CA . GLN A 1 91 ? -3.621 -7.958 -11.476 1.00 92.06 91 GLN A CA 1
ATOM 719 C C . GLN A 1 91 ? -2.534 -8.853 -10.856 1.00 92.06 91 GLN A C 1
ATOM 721 O O . GLN A 1 91 ? -2.851 -9.796 -10.138 1.00 92.06 91 GLN A O 1
ATOM 726 N N . TYR A 1 92 ? -1.260 -8.527 -11.080 1.00 92.31 92 TYR A N 1
ATOM 727 C CA . TYR A 1 92 ? -0.119 -9.320 -10.606 1.00 92.31 92 TYR A CA 1
ATOM 728 C C . TYR A 1 92 ? 0.397 -8.903 -9.226 1.00 92.31 92 TYR A C 1
ATOM 730 O O . TYR A 1 92 ? 1.340 -9.505 -8.708 1.00 92.31 92 TYR A O 1
ATOM 738 N N . PHE A 1 93 ? -0.187 -7.871 -8.612 1.00 95.69 93 PHE A N 1
ATOM 739 C CA . PHE A 1 93 ? 0.376 -7.294 -7.399 1.00 95.69 93 PHE A CA 1
ATOM 740 C C . PHE A 1 93 ? 0.343 -8.291 -6.243 1.00 95.69 93 PHE A C 1
ATOM 742 O O . PHE A 1 93 ? 1.381 -8.552 -5.640 1.00 95.69 93 PHE A O 1
ATOM 749 N N . TYR A 1 94 ? -0.812 -8.902 -5.973 1.00 94.81 94 TYR A N 1
ATOM 750 C CA . TYR A 1 94 ? -0.961 -9.837 -4.857 1.00 94.81 94 TYR A CA 1
ATOM 751 C C . TYR A 1 94 ? -0.065 -11.076 -5.001 1.00 94.81 94 TYR A C 1
ATOM 753 O O . TYR A 1 94 ? 0.659 -11.424 -4.069 1.00 94.81 94 TYR A O 1
ATOM 761 N N . GLU A 1 95 ? -0.026 -11.679 -6.190 1.00 94.00 95 GLU A N 1
ATOM 762 C CA . GLU A 1 95 ? 0.859 -12.812 -6.483 1.00 94.00 95 GLU A CA 1
ATOM 763 C C . GLU A 1 95 ? 2.334 -12.440 -6.267 1.00 94.00 95 GLU A C 1
ATOM 765 O O . GLU A 1 95 ? 3.093 -13.167 -5.625 1.00 94.00 95 GLU A O 1
ATOM 770 N N . SER A 1 96 ? 2.736 -11.248 -6.719 1.00 94.94 96 SER A N 1
ATOM 771 C CA . SER A 1 96 ? 4.101 -10.766 -6.519 1.00 94.94 96 SER A CA 1
ATOM 772 C C . SER A 1 96 ? 4.456 -10.559 -5.043 1.00 94.94 96 SER A C 1
ATOM 774 O O . SER A 1 96 ? 5.613 -10.750 -4.671 1.00 94.94 96 SER A O 1
ATOM 776 N N . LEU A 1 97 ? 3.484 -10.222 -4.184 1.00 95.75 97 LEU A N 1
ATOM 777 C CA . LEU A 1 97 ? 3.718 -10.133 -2.745 1.00 95.75 97 LEU A CA 1
ATOM 778 C C . LEU A 1 97 ? 4.046 -11.506 -2.161 1.00 95.75 97 LEU A C 1
ATOM 780 O O . LEU A 1 97 ? 5.023 -11.627 -1.425 1.00 95.75 97 LEU A O 1
ATOM 784 N N . ILE A 1 98 ? 3.267 -12.532 -2.514 1.00 94.69 98 ILE A N 1
ATOM 785 C CA . ILE A 1 98 ? 3.473 -13.908 -2.038 1.00 94.69 98 ILE A CA 1
ATOM 786 C C . ILE A 1 98 ? 4.856 -14.410 -2.462 1.00 94.69 98 ILE A C 1
ATOM 788 O O . ILE A 1 98 ? 5.630 -14.878 -1.621 1.00 94.69 98 ILE A O 1
ATOM 792 N N . ASN A 1 99 ? 5.186 -14.239 -3.746 1.00 94.12 99 ASN A N 1
ATOM 793 C CA . ASN A 1 99 ? 6.429 -14.722 -4.351 1.00 94.12 99 ASN A CA 1
ATOM 794 C C . ASN A 1 99 ? 7.689 -14.041 -3.796 1.00 94.12 99 ASN A C 1
ATOM 796 O O . ASN A 1 99 ? 8.786 -14.568 -3.948 1.00 94.12 99 ASN A O 1
ATOM 800 N N . ASN A 1 100 ? 7.547 -12.880 -3.150 1.00 93.56 100 ASN A N 1
ATOM 801 C CA . ASN A 1 100 ? 8.664 -12.100 -2.615 1.00 93.56 100 ASN A CA 1
ATOM 802 C C . ASN A 1 100 ? 8.591 -11.929 -1.092 1.00 93.56 100 ASN A C 1
ATOM 804 O O . ASN A 1 100 ? 9.134 -10.964 -0.562 1.00 93.56 100 ASN A O 1
ATOM 808 N N . GLN A 1 101 ? 7.903 -12.832 -0.381 1.00 94.38 101 GLN A N 1
ATOM 809 C CA . GLN A 1 101 ? 7.795 -12.818 1.085 1.00 94.38 101 GLN A CA 1
ATOM 810 C C . GLN A 1 101 ? 7.235 -11.506 1.665 1.00 94.38 101 GLN A C 1
ATOM 812 O O . GLN A 1 101 ? 7.591 -11.086 2.768 1.00 94.38 101 GLN A O 1
ATOM 817 N N . CYS A 1 102 ? 6.362 -10.843 0.915 1.00 95.56 102 CYS A N 1
ATOM 818 C CA . CYS A 1 102 ? 5.759 -9.570 1.279 1.00 95.56 102 CYS A CA 1
ATOM 819 C C . CYS A 1 102 ? 4.277 -9.702 1.648 1.00 95.56 102 CYS A C 1
ATOM 821 O O . CYS A 1 102 ? 3.724 -8.745 2.173 1.00 95.56 102 CYS A O 1
ATOM 823 N N . ALA A 1 103 ? 3.611 -10.828 1.388 1.00 95.38 103 ALA A N 1
ATOM 824 C CA . ALA A 1 103 ? 2.197 -11.012 1.708 1.00 95.38 103 ALA A CA 1
ATOM 825 C C . ALA A 1 103 ? 1.979 -11.371 3.186 1.00 95.38 103 ALA A C 1
ATOM 827 O O . ALA A 1 103 ? 2.848 -11.927 3.858 1.00 95.38 103 ALA A O 1
ATOM 828 N N . ASN A 1 104 ? 0.771 -11.112 3.682 1.00 94.75 104 ASN A N 1
ATOM 829 C CA . ASN A 1 104 ? 0.261 -11.626 4.952 1.00 94.75 104 ASN A CA 1
ATOM 830 C C . ASN A 1 104 ? 1.199 -11.404 6.151 1.00 94.75 104 ASN A C 1
ATOM 832 O O . ASN A 1 104 ? 1.384 -10.274 6.589 1.00 94.75 104 ASN A O 1
ATOM 836 N N . THR A 1 105 ? 1.778 -12.469 6.705 1.00 96.06 105 THR A N 1
ATOM 837 C CA . THR A 1 105 ? 2.698 -12.443 7.856 1.00 96.06 105 THR A CA 1
ATOM 838 C C . THR A 1 105 ? 4.138 -12.788 7.466 1.00 96.06 105 THR A C 1
ATOM 840 O O . THR A 1 105 ? 4.930 -13.178 8.321 1.00 96.06 105 THR A O 1
ATOM 843 N N . GLN A 1 106 ? 4.476 -12.713 6.177 1.00 95.88 106 GLN A N 1
ATOM 844 C CA . GLN A 1 106 ? 5.808 -13.047 5.677 1.00 95.88 106 GLN A CA 1
ATOM 845 C C . GLN A 1 106 ? 6.855 -11.986 6.068 1.00 95.88 106 GLN A C 1
ATOM 847 O O . GLN A 1 106 ? 6.530 -10.899 6.547 1.00 95.88 106 GLN A O 1
ATOM 852 N N . GLN A 1 107 ? 8.131 -12.308 5.845 1.00 94.94 107 GLN A N 1
ATOM 853 C CA . GLN A 1 107 ? 9.297 -11.558 6.323 1.00 94.94 107 GLN A CA 1
ATOM 854 C C . GLN A 1 107 ? 9.256 -10.046 6.046 1.00 94.94 107 GLN A C 1
ATOM 856 O O . GLN A 1 107 ? 9.580 -9.249 6.926 1.00 94.94 107 GLN A O 1
ATOM 8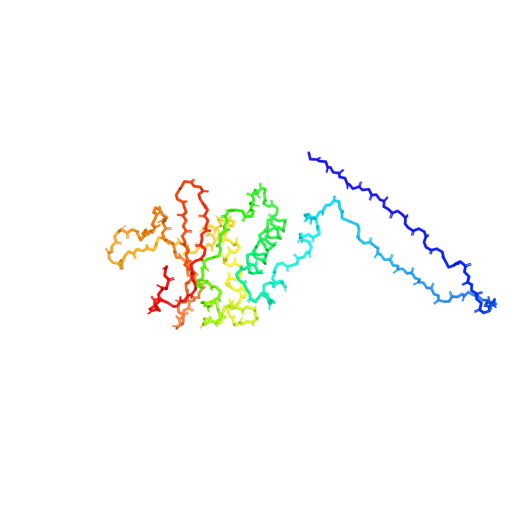61 N N . PHE A 1 108 ? 8.867 -9.636 4.838 1.00 94.94 108 PHE A N 1
ATOM 862 C CA . PHE A 1 108 ? 8.859 -8.234 4.410 1.00 94.94 108 PHE A CA 1
ATOM 863 C C . PHE A 1 108 ? 7.461 -7.604 4.441 1.00 94.94 108 PHE A C 1
ATOM 865 O O . PHE A 1 108 ? 7.276 -6.494 3.940 1.00 94.94 108 PHE A O 1
ATOM 872 N N . SER A 1 109 ? 6.485 -8.288 5.046 1.00 95.62 109 SER A N 1
ATOM 873 C CA . SER A 1 109 ? 5.082 -7.872 5.091 1.00 95.62 109 SER A CA 1
ATOM 874 C C . SER A 1 109 ? 4.888 -6.459 5.641 1.00 95.62 109 SER A C 1
ATOM 876 O O . SER A 1 109 ? 4.428 -5.576 4.912 1.00 95.62 109 SER A O 1
ATOM 878 N N . THR A 1 110 ? 5.316 -6.210 6.883 1.00 96.44 110 THR A N 1
ATOM 879 C CA . THR A 1 110 ? 5.177 -4.897 7.534 1.00 96.44 110 THR A CA 1
ATOM 880 C C . THR A 1 110 ? 5.813 -3.786 6.695 1.00 96.44 110 THR A C 1
ATOM 882 O O . THR A 1 110 ? 5.224 -2.727 6.500 1.00 96.44 110 THR A O 1
ATOM 885 N N . LEU A 1 111 ? 6.999 -4.045 6.134 1.00 95.62 111 LEU A N 1
ATOM 886 C CA . LEU A 1 111 ? 7.747 -3.076 5.333 1.00 95.62 111 LEU A CA 1
ATOM 887 C C . LEU A 1 111 ? 6.996 -2.677 4.056 1.00 95.62 111 LEU A C 1
ATOM 889 O O . LEU A 1 111 ? 6.935 -1.490 3.723 1.00 95.62 111 LEU A O 1
ATOM 893 N N . VAL A 1 112 ? 6.443 -3.649 3.325 1.00 96.38 112 VAL A N 1
ATOM 894 C CA . VAL A 1 112 ? 5.662 -3.358 2.117 1.00 96.38 112 VAL A CA 1
ATOM 895 C C . VAL A 1 112 ? 4.360 -2.665 2.465 1.00 96.38 112 VAL A C 1
ATOM 897 O O . VAL A 1 112 ? 4.038 -1.665 1.825 1.00 96.38 112 VAL A O 1
ATOM 900 N N . TYR A 1 113 ? 3.656 -3.143 3.488 1.00 98.00 113 TYR A N 1
ATOM 901 C CA . TYR A 1 113 ? 2.415 -2.540 3.957 1.00 98.00 113 TYR A CA 1
ATOM 902 C C . TYR A 1 113 ? 2.600 -1.050 4.291 1.00 98.00 113 TYR A C 1
ATOM 904 O O . TYR A 1 113 ? 1.915 -0.194 3.722 1.00 98.00 113 TYR A O 1
ATOM 912 N N . ASP A 1 114 ? 3.605 -0.719 5.104 1.00 97.00 114 ASP A N 1
ATOM 913 C CA . ASP A 1 114 ? 3.924 0.665 5.464 1.00 97.00 114 ASP A CA 1
ATOM 914 C C . ASP A 1 114 ? 4.328 1.497 4.241 1.00 97.00 114 ASP A C 1
ATOM 916 O O . ASP A 1 114 ? 3.914 2.650 4.087 1.00 97.00 114 ASP A O 1
ATOM 920 N N . THR A 1 115 ? 5.124 0.919 3.335 1.00 97.31 115 THR A N 1
ATOM 921 C CA . THR A 1 115 ? 5.568 1.612 2.119 1.00 97.31 115 THR A CA 1
ATOM 922 C C . THR A 1 115 ? 4.396 1.920 1.192 1.00 97.31 115 THR A C 1
ATOM 924 O O . THR A 1 115 ? 4.328 3.024 0.648 1.00 97.31 115 THR A O 1
ATOM 927 N N . VAL A 1 116 ? 3.460 0.985 1.016 1.00 97.94 116 VAL A N 1
ATOM 928 C CA . VAL A 1 116 ? 2.247 1.175 0.209 1.00 97.94 116 VAL A CA 1
ATOM 929 C C . VAL A 1 116 ? 1.401 2.304 0.789 1.00 97.94 116 VAL A C 1
ATOM 931 O O . VAL A 1 116 ? 1.078 3.246 0.063 1.00 97.94 116 VAL A O 1
ATOM 934 N N . ILE A 1 117 ? 1.136 2.293 2.098 1.00 97.62 117 ILE A N 1
ATOM 935 C CA . ILE A 1 117 ? 0.362 3.350 2.769 1.00 97.62 117 ILE A CA 1
ATOM 936 C C . ILE A 1 117 ? 1.022 4.713 2.586 1.00 97.62 117 ILE A C 1
ATOM 938 O O . ILE A 1 117 ? 0.377 5.668 2.149 1.00 97.62 117 ILE A O 1
ATOM 942 N N . LYS A 1 118 ? 2.327 4.812 2.853 1.00 96.75 118 LYS A N 1
ATOM 943 C CA . LYS A 1 118 ? 3.082 6.059 2.668 1.00 96.75 118 LYS A CA 1
ATOM 944 C C . LYS A 1 118 ? 3.100 6.512 1.206 1.00 96.75 118 LYS A C 1
ATOM 946 O O . LYS A 1 118 ? 3.074 7.716 0.937 1.00 96.75 118 LYS A O 1
ATOM 951 N N . THR A 1 119 ? 3.092 5.570 0.261 1.00 97.12 119 THR A N 1
ATOM 952 C CA . THR A 1 119 ? 3.021 5.853 -1.179 1.00 97.12 119 THR A CA 1
ATOM 953 C C . THR A 1 119 ? 1.665 6.455 -1.547 1.00 97.12 119 THR A C 1
ATOM 955 O O . THR A 1 119 ? 1.641 7.510 -2.186 1.00 97.12 119 THR A O 1
ATOM 958 N N . ILE A 1 120 ? 0.553 5.868 -1.084 1.00 97.19 120 ILE A N 1
ATOM 959 C CA . ILE A 1 120 ? -0.809 6.405 -1.280 1.00 97.19 120 ILE A CA 1
ATOM 960 C C . ILE A 1 120 ? -0.916 7.801 -0.651 1.00 97.19 120 ILE A C 1
ATOM 962 O O . ILE A 1 120 ? -1.318 8.763 -1.310 1.00 97.19 120 ILE A O 1
ATOM 966 N N . CYS A 1 121 ? -0.424 7.943 0.582 1.00 95.25 121 CYS A N 1
ATOM 967 C CA . CYS A 1 121 ? -0.353 9.198 1.330 1.00 95.25 121 CYS A CA 1
ATOM 968 C C . CYS A 1 121 ? 0.675 10.206 0.785 1.00 95.25 121 CYS A C 1
ATOM 970 O O . CYS A 1 121 ? 0.845 11.268 1.380 1.00 95.25 121 CYS A O 1
ATOM 972 N N . ARG A 1 122 ? 1.354 9.923 -0.335 1.00 92.12 122 ARG A N 1
ATOM 973 C CA . ARG A 1 122 ? 2.341 10.789 -1.017 1.00 92.12 122 ARG A CA 1
ATOM 974 C C . ARG A 1 122 ? 3.462 11.320 -0.120 1.00 92.12 122 ARG A C 1
ATOM 976 O O . ARG A 1 122 ? 3.937 12.434 -0.338 1.00 92.12 122 ARG A O 1
ATOM 983 N N . LYS A 1 123 ? 3.919 10.522 0.840 1.00 91.50 123 LYS A N 1
ATOM 984 C CA . LYS A 1 123 ? 5.066 10.823 1.711 1.00 91.50 123 LYS A CA 1
ATOM 985 C C . LYS A 1 123 ? 6.390 10.535 1.004 1.00 91.50 123 LYS A C 1
ATOM 987 O O . LYS A 1 123 ? 7.157 9.658 1.385 1.00 91.50 123 LYS A O 1
ATOM 992 N N . ARG A 1 124 ? 6.612 11.219 -0.124 1.00 80.62 124 ARG A N 1
ATOM 993 C CA . ARG A 1 124 ? 7.786 11.011 -0.994 1.00 80.62 124 ARG A CA 1
ATOM 994 C C . ARG A 1 124 ? 9.102 11.432 -0.344 1.00 80.62 124 ARG A C 1
ATOM 996 O O . ARG A 1 124 ? 10.145 10.989 -0.784 1.00 80.62 124 ARG A O 1
ATOM 1003 N N . ASP A 1 125 ? 9.051 12.296 0.651 1.00 83.56 125 ASP A N 1
ATOM 1004 C CA . ASP A 1 125 ? 10.175 12.706 1.488 1.00 83.56 125 ASP A CA 1
ATOM 1005 C C . ASP A 1 125 ? 10.671 11.563 2.389 1.00 83.56 125 ASP A C 1
ATOM 1007 O O . ASP A 1 125 ? 11.873 11.396 2.579 1.00 83.56 125 ASP A O 1
ATOM 1011 N N . GLU A 1 126 ? 9.758 10.711 2.859 1.00 86.81 126 GLU A N 1
ATOM 1012 C CA . GLU A 1 126 ? 10.084 9.520 3.653 1.00 86.81 126 GLU A CA 1
ATOM 1013 C C . GLU A 1 126 ? 10.466 8.308 2.787 1.00 86.81 126 GLU A C 1
ATOM 1015 O O . GLU A 1 126 ? 11.055 7.339 3.270 1.00 86.81 126 GLU A O 1
ATOM 1020 N N . LEU A 1 127 ? 10.119 8.341 1.498 1.00 89.06 127 LEU A N 1
ATOM 1021 C CA . LEU A 1 127 ? 10.259 7.217 0.581 1.00 89.06 127 LEU A CA 1
ATOM 1022 C C . LEU A 1 127 ? 11.283 7.491 -0.520 1.00 89.06 127 LEU A C 1
ATOM 1024 O O . LEU A 1 127 ? 11.318 8.548 -1.137 1.00 89.06 127 LEU A O 1
ATOM 1028 N N . LYS A 1 128 ? 12.063 6.479 -0.903 1.00 85.94 128 LYS A N 1
ATOM 1029 C CA . LYS A 1 128 ? 13.003 6.591 -2.034 1.00 85.94 128 LYS A CA 1
ATOM 1030 C C . LYS A 1 128 ? 12.310 6.337 -3.378 1.00 85.94 128 LYS A C 1
ATOM 1032 O O . LYS A 1 128 ? 12.751 5.482 -4.148 1.00 85.94 128 LYS A O 1
ATOM 1037 N N . VAL A 1 129 ? 11.226 7.068 -3.654 1.00 91.94 129 VAL A N 1
ATOM 1038 C CA . VAL A 1 129 ? 10.468 6.964 -4.912 1.00 91.94 129 VAL A CA 1
ATOM 1039 C C . VAL A 1 129 ? 11.254 7.612 -6.048 1.00 91.94 129 VAL A C 1
ATOM 1041 O O . VAL A 1 129 ? 11.607 8.788 -5.988 1.00 91.94 129 VAL A O 1
ATOM 1044 N N . LYS A 1 130 ? 11.501 6.859 -7.120 1.00 92.06 130 LYS A N 1
ATOM 1045 C CA . LYS A 1 130 ? 12.172 7.336 -8.334 1.00 92.06 130 LYS A CA 1
ATOM 1046 C C . LYS A 1 130 ? 11.374 6.948 -9.582 1.00 92.06 130 LYS A C 1
ATOM 1048 O O . LYS A 1 130 ? 10.706 5.914 -9.565 1.00 92.06 130 LYS A O 1
ATOM 1053 N N . PRO A 1 131 ? 11.471 7.717 -10.682 1.00 93.06 131 PRO A N 1
ATOM 1054 C CA . PRO A 1 131 ? 10.978 7.274 -11.981 1.00 93.06 131 PRO A CA 1
ATOM 1055 C C . PRO A 1 131 ? 11.556 5.904 -12.353 1.00 93.06 131 PRO A C 1
ATOM 1057 O O . PRO A 1 131 ? 12.753 5.652 -12.166 1.00 93.06 131 PRO A O 1
ATOM 1060 N N . PHE A 1 132 ? 10.712 5.024 -12.882 1.00 91.75 132 PHE A N 1
ATOM 1061 C CA . PHE A 1 132 ? 11.153 3.783 -13.498 1.00 91.75 132 PHE A CA 1
ATOM 1062 C C . PHE A 1 132 ? 11.502 4.066 -14.957 1.00 91.75 132 PHE A C 1
ATOM 1064 O O . PHE A 1 132 ? 10.638 4.452 -15.733 1.00 91.75 132 PHE A O 1
ATOM 1071 N N . ARG A 1 133 ? 12.783 3.962 -15.308 1.00 89.62 133 ARG A N 1
ATOM 1072 C CA . ARG A 1 133 ? 13.311 4.279 -16.644 1.00 89.62 133 ARG A CA 1
ATOM 1073 C C . ARG A 1 133 ? 13.388 3.021 -17.505 1.00 89.62 133 ARG A C 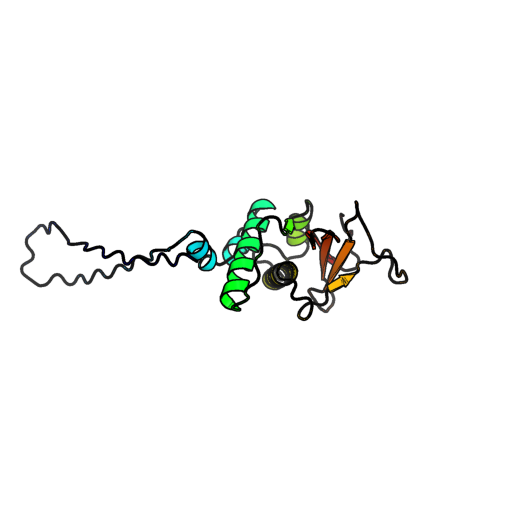1
ATOM 1075 O O . ARG A 1 133 ? 13.519 1.930 -16.956 1.00 89.62 133 ARG A O 1
ATOM 1082 N N . ILE A 1 134 ? 13.339 3.190 -18.828 1.00 84.12 134 ILE A N 1
ATOM 1083 C CA . ILE A 1 134 ? 13.417 2.084 -19.806 1.00 84.12 134 ILE A CA 1
ATOM 1084 C C . ILE A 1 134 ? 14.723 1.290 -19.643 1.00 84.12 134 ILE A C 1
ATOM 1086 O O . ILE A 1 134 ? 14.734 0.069 -19.761 1.00 84.12 134 ILE A O 1
ATOM 1090 N N . SER A 1 135 ? 15.817 1.979 -19.322 1.00 80.19 135 SER A N 1
ATOM 1091 C CA . SER A 1 135 ? 17.107 1.372 -18.997 1.00 80.19 135 SER A CA 1
ATOM 1092 C C . SER A 1 135 ? 17.858 2.218 -17.968 1.00 80.19 135 SER A C 1
ATOM 1094 O O . SER A 1 135 ? 17.448 3.337 -17.648 1.00 80.19 135 SER A O 1
ATOM 1096 N N . GLU A 1 136 ? 18.958 1.685 -17.431 1.00 74.44 136 GLU A N 1
ATOM 1097 C CA . GLU A 1 136 ? 19.793 2.369 -16.432 1.00 74.44 136 GLU A CA 1
ATOM 1098 C C . GLU A 1 136 ? 20.350 3.707 -16.950 1.00 74.44 136 GLU A C 1
ATOM 1100 O O . GLU A 1 136 ? 20.349 4.693 -16.215 1.00 74.44 136 GLU A O 1
ATOM 1105 N N . ASN A 1 137 ? 20.694 3.763 -18.240 1.00 80.44 137 ASN A N 1
ATOM 1106 C CA . ASN A 1 137 ? 21.290 4.935 -18.889 1.00 80.44 137 ASN A CA 1
ATOM 1107 C C . ASN A 1 137 ? 20.263 5.846 -19.581 1.00 80.44 137 ASN A C 1
ATOM 1109 O O . ASN A 1 137 ? 20.622 6.885 -20.126 1.00 80.44 137 ASN A O 1
ATOM 1113 N N . SER A 1 138 ? 18.981 5.473 -19.585 1.00 82.94 138 SER A N 1
ATOM 1114 C CA . SER A 1 138 ? 17.941 6.268 -20.236 1.00 82.94 138 SER A CA 1
ATOM 1115 C C . SER A 1 138 ? 17.419 7.368 -19.312 1.00 82.94 138 SER A C 1
ATOM 1117 O O . SER A 1 138 ? 17.202 7.153 -18.118 1.00 82.94 138 SER A O 1
ATOM 1119 N N . ASN A 1 139 ? 17.150 8.550 -19.868 1.00 85.75 139 ASN A N 1
ATOM 1120 C CA . ASN A 1 139 ? 16.360 9.587 -19.195 1.00 85.75 139 ASN A CA 1
ATOM 1121 C C . ASN A 1 139 ? 14.851 9.418 -19.427 1.00 85.75 139 ASN A C 1
ATOM 1123 O O . ASN A 1 139 ? 14.051 10.100 -18.789 1.00 85.75 139 ASN A O 1
ATOM 1127 N N . THR A 1 140 ? 14.460 8.473 -20.281 1.00 89.56 140 THR A N 1
ATOM 1128 C CA . THR A 1 140 ? 13.066 8.204 -20.616 1.00 89.56 140 THR A CA 1
ATOM 1129 C C . THR A 1 140 ? 12.429 7.335 -19.540 1.00 89.56 140 THR A C 1
ATOM 1131 O O . THR A 1 140 ? 12.852 6.204 -19.273 1.00 89.56 140 THR A O 1
ATOM 1134 N N . GLN A 1 141 ? 11.397 7.882 -18.901 1.00 93.88 141 GLN A N 1
ATOM 1135 C CA . GLN A 1 141 ? 10.551 7.150 -17.966 1.00 93.88 141 GLN A CA 1
ATOM 1136 C C . GLN A 1 141 ? 9.672 6.159 -18.735 1.00 93.88 141 GLN A C 1
ATOM 1138 O O . GLN A 1 141 ? 9.135 6.493 -19.787 1.00 93.88 141 GLN A O 1
ATOM 1143 N N . LYS A 1 142 ? 9.516 4.946 -18.203 1.00 91.38 142 LYS A N 1
ATOM 1144 C CA . LYS A 1 142 ? 8.598 3.948 -18.740 1.00 91.38 142 LYS A CA 1
ATOM 1145 C C . LYS A 1 142 ? 7.164 4.445 -18.571 1.00 91.38 142 LYS A C 1
ATOM 1147 O O . LYS A 1 142 ? 6.788 4.909 -17.488 1.00 91.38 142 LYS A O 1
ATOM 1152 N N . THR A 1 143 ? 6.386 4.322 -19.633 1.00 93.12 143 THR A N 1
ATOM 1153 C CA . THR A 1 143 ? 4.965 4.652 -19.666 1.00 93.12 143 THR A CA 1
ATOM 1154 C C . THR A 1 143 ? 4.158 3.456 -20.153 1.00 93.12 143 THR A C 1
ATOM 1156 O O . THR A 1 143 ? 4.692 2.583 -20.837 1.00 93.12 143 THR A O 1
ATOM 1159 N N . PHE A 1 144 ? 2.887 3.409 -19.774 1.00 90.56 144 PHE A N 1
ATOM 1160 C CA . PHE A 1 144 ? 1.917 2.426 -20.246 1.00 90.56 144 PHE A CA 1
A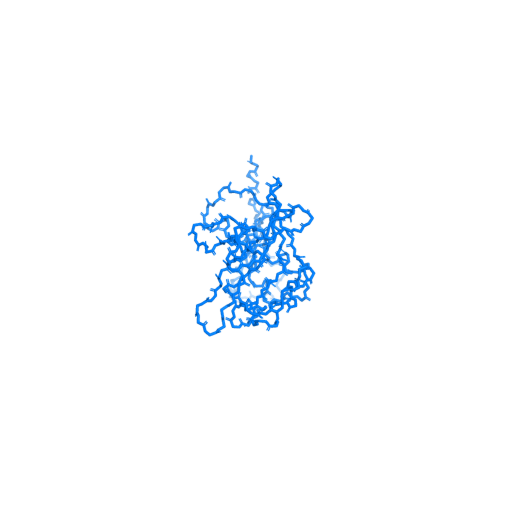TOM 1161 C C . PHE A 1 144 ? 0.558 3.116 -20.300 1.00 90.56 144 PHE A C 1
ATOM 1163 O O . PHE A 1 144 ? 0.134 3.659 -19.286 1.00 90.56 144 PHE A O 1
ATOM 1170 N N . GLU A 1 145 ? -0.056 3.186 -21.484 1.00 91.12 145 GLU A N 1
ATOM 1171 C CA . GLU A 1 145 ? -1.381 3.807 -21.677 1.00 91.12 145 GLU A CA 1
ATOM 1172 C C . GLU A 1 145 ? -1.509 5.209 -21.039 1.00 91.12 145 GLU A C 1
ATOM 1174 O O . GLU A 1 145 ? -2.476 5.535 -20.362 1.00 91.12 145 GLU A O 1
ATOM 1179 N N . GLY A 1 146 ? -0.478 6.050 -21.196 1.00 91.62 146 GLY A N 1
ATOM 1180 C CA . GLY A 1 146 ? -0.434 7.404 -20.616 1.00 91.62 146 GLY A CA 1
ATOM 1181 C C . GLY A 1 146 ? -0.001 7.476 -19.143 1.00 91.62 146 GLY A C 1
ATOM 1182 O O . GLY A 1 146 ? 0.416 8.537 -18.672 1.00 91.62 146 GLY A O 1
ATOM 1183 N N . LEU A 1 147 ? 0.018 6.353 -18.423 1.00 95.62 147 LEU A N 1
ATOM 1184 C CA . LEU A 1 147 ? 0.504 6.275 -17.047 1.00 95.62 147 LEU A CA 1
ATOM 1185 C C . LEU A 1 147 ? 2.032 6.343 -16.981 1.00 95.62 147 LEU A C 1
ATOM 1187 O O . LEU A 1 147 ? 2.741 5.873 -17.872 1.00 95.62 147 LEU A O 1
ATOM 1191 N N . LYS A 1 148 ? 2.564 6.884 -15.880 1.00 96.06 148 LYS A N 1
ATOM 1192 C CA . LYS A 1 148 ? 4.010 6.997 -15.628 1.00 96.06 148 LYS A CA 1
ATOM 1193 C C . LYS A 1 148 ? 4.473 5.990 -14.580 1.00 96.06 148 LYS A C 1
ATOM 1195 O O . LYS A 1 148 ? 3.910 5.935 -13.491 1.00 96.06 148 LYS A O 1
ATOM 1200 N N . GLY A 1 149 ? 5.521 5.222 -14.884 1.00 95.31 149 GLY A N 1
ATOM 1201 C CA . GLY A 1 149 ? 6.025 4.159 -14.008 1.00 95.31 149 GLY A CA 1
ATOM 1202 C C . GLY A 1 149 ? 6.985 4.667 -12.935 1.00 95.31 149 GLY A C 1
ATOM 1203 O O . GLY A 1 149 ? 7.916 5.421 -13.224 1.00 95.31 149 GLY A O 1
ATOM 1204 N N . PHE A 1 150 ? 6.806 4.232 -11.695 1.00 95.12 150 PHE A N 1
ATOM 1205 C CA . PHE A 1 150 ? 7.637 4.586 -10.547 1.00 95.12 150 PHE A CA 1
ATOM 1206 C C . PHE A 1 150 ? 8.121 3.337 -9.815 1.00 95.12 150 PHE A C 1
ATOM 1208 O O . PHE A 1 150 ? 7.501 2.276 -9.864 1.00 95.12 150 PHE A O 1
ATOM 1215 N N . ARG A 1 151 ? 9.247 3.488 -9.115 1.00 93.38 151 ARG A N 1
ATOM 1216 C CA . ARG A 1 151 ? 9.820 2.470 -8.236 1.00 93.38 151 ARG A CA 1
ATOM 1217 C C . ARG A 1 151 ? 10.153 3.054 -6.872 1.00 93.38 151 ARG A C 1
ATOM 1219 O O . ARG A 1 151 ? 10.688 4.160 -6.797 1.00 93.38 151 ARG A O 1
ATOM 1226 N N . CYS A 1 152 ? 9.923 2.294 -5.812 1.00 94.12 152 CYS A N 1
ATOM 1227 C CA . CYS A 1 152 ? 10.398 2.589 -4.465 1.00 94.12 152 CYS A CA 1
ATOM 1228 C C . CYS A 1 152 ? 11.237 1.416 -3.961 1.00 94.12 152 CYS A C 1
ATOM 1230 O O . CYS A 1 152 ? 10.818 0.269 -4.060 1.00 94.12 152 CYS A O 1
ATOM 1232 N N . HIS A 1 153 ? 12.433 1.688 -3.441 1.00 91.81 153 HIS A N 1
ATOM 1233 C CA . HIS A 1 153 ? 13.238 0.648 -2.796 1.00 91.81 153 HIS A CA 1
ATOM 1234 C C . HIS A 1 153 ? 12.621 0.280 -1.445 1.00 91.81 153 HIS A C 1
ATOM 1236 O O . HIS A 1 153 ? 12.329 1.179 -0.658 1.00 91.81 153 HIS A O 1
ATOM 1242 N N . LEU A 1 154 ? 12.466 -1.019 -1.193 1.00 91.50 154 LEU A N 1
ATOM 1243 C CA . LEU A 1 154 ? 11.959 -1.554 0.069 1.00 91.50 154 LEU A CA 1
ATOM 1244 C C . LEU A 1 154 ? 13.130 -1.928 0.981 1.00 91.50 154 LEU A C 1
ATOM 1246 O O . LEU A 1 154 ? 13.326 -1.336 2.038 1.00 91.50 154 LEU A O 1
ATOM 1250 N N . THR A 1 155 ? 13.963 -2.860 0.532 1.00 88.50 155 THR A N 1
ATOM 1251 C CA . THR A 1 155 ? 15.075 -3.427 1.302 1.00 88.50 155 THR A CA 1
ATOM 1252 C C . THR A 1 155 ? 16.431 -2.893 0.821 1.00 88.50 155 THR A C 1
ATOM 1254 O O . THR A 1 155 ? 16.571 -2.322 -0.267 1.00 88.50 155 THR A O 1
ATOM 1257 N N . ARG A 1 156 ? 17.464 -3.061 1.655 1.00 71.19 156 ARG A N 1
ATOM 1258 C CA . ARG A 1 156 ? 18.876 -2.838 1.303 1.00 71.19 156 ARG A CA 1
ATOM 1259 C C . ARG A 1 156 ? 19.620 -4.155 1.540 1.00 71.19 156 ARG A C 1
ATOM 1261 O O . ARG A 1 156 ? 19.534 -4.673 2.645 1.00 71.19 156 ARG A O 1
ATOM 1268 N N . GLY A 1 157 ? 20.319 -4.693 0.539 1.00 65.25 157 GLY A N 1
ATOM 1269 C CA . GLY A 1 157 ? 21.065 -5.954 0.671 1.00 65.25 157 GLY A CA 1
ATOM 1270 C C . GLY A 1 157 ? 20.890 -6.901 -0.518 1.00 65.25 157 GLY A C 1
ATOM 1271 O O . GLY A 1 157 ? 20.609 -6.447 -1.628 1.00 65.25 157 GLY A O 1
ATOM 1272 N N . HIS A 1 158 ? 21.078 -8.201 -0.265 1.00 58.31 158 HIS A N 1
ATOM 1273 C CA . HIS A 1 158 ? 21.142 -9.263 -1.280 1.00 58.31 158 HIS A CA 1
ATOM 1274 C C . HIS A 1 158 ? 19.839 -9.400 -2.091 1.00 58.31 158 HIS A C 1
ATOM 1276 O O . HIS A 1 158 ? 19.877 -9.525 -3.313 1.00 58.31 158 HIS A O 1
ATOM 1282 N N . GLU A 1 159 ? 18.682 -9.268 -1.439 1.00 66.25 159 GLU A N 1
ATOM 1283 C CA . GLU A 1 159 ? 17.37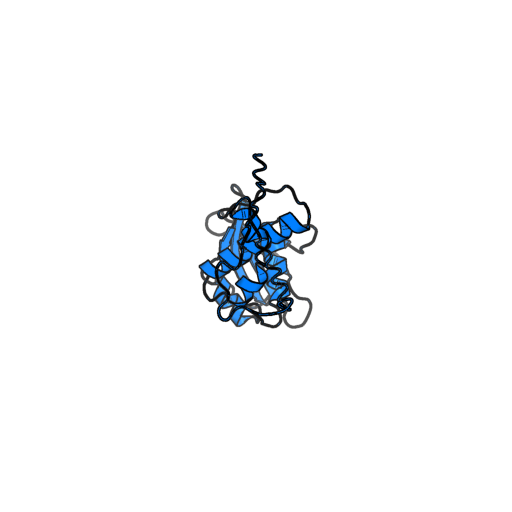4 -9.191 -2.096 1.00 66.25 159 GLU A CA 1
ATOM 1284 C C . GLU A 1 159 ? 16.932 -7.732 -2.184 1.00 66.25 159 GLU A C 1
ATOM 1286 O O . GLU A 1 159 ? 16.237 -7.223 -1.310 1.00 66.25 159 GLU A O 1
ATOM 1291 N N . ALA A 1 160 ? 17.386 -7.014 -3.212 1.00 84.12 160 ALA A N 1
ATOM 1292 C CA . ALA A 1 160 ? 17.040 -5.610 -3.437 1.00 84.12 160 ALA A CA 1
ATOM 1293 C C . ALA A 1 160 ? 15.602 -5.458 -3.976 1.00 84.12 160 ALA A C 1
ATOM 1295 O O . ALA A 1 160 ? 15.401 -5.180 -5.166 1.00 84.12 160 ALA A O 1
ATOM 1296 N N . LEU A 1 161 ? 14.613 -5.650 -3.099 1.00 92.44 161 LEU A N 1
ATOM 1297 C CA . LEU A 1 161 ? 13.189 -5.574 -3.407 1.00 92.44 161 LEU A CA 1
ATOM 1298 C C . LEU A 1 161 ? 12.745 -4.140 -3.692 1.00 92.44 161 LEU A C 1
ATOM 1300 O O . LEU A 1 161 ? 13.185 -3.163 -3.070 1.00 92.44 161 LEU A O 1
ATOM 1304 N N . ARG A 1 162 ? 11.829 -4.018 -4.648 1.00 93.62 162 ARG A N 1
ATOM 1305 C CA . ARG A 1 162 ? 11.244 -2.756 -5.080 1.00 93.62 162 ARG A CA 1
ATOM 1306 C C . ARG A 1 162 ? 9.741 -2.879 -5.198 1.00 93.62 162 ARG A C 1
ATOM 1308 O O . ARG A 1 162 ? 9.250 -3.837 -5.781 1.00 93.62 162 ARG A O 1
ATOM 1315 N N . LEU A 1 163 ? 9.048 -1.860 -4.710 1.00 95.56 163 LEU A N 1
ATOM 1316 C CA . LEU A 1 163 ? 7.648 -1.611 -5.010 1.00 95.56 163 LEU A CA 1
ATOM 1317 C C . LEU A 1 163 ? 7.552 -0.859 -6.336 1.00 95.56 163 LEU A C 1
ATOM 1319 O O . LEU A 1 163 ? 8.155 0.208 -6.485 1.00 95.56 163 LEU A O 1
ATOM 1323 N N . MET A 1 164 ? 6.784 -1.399 -7.272 1.00 95.38 164 MET A N 1
ATOM 1324 C CA . MET A 1 164 ? 6.541 -0.824 -8.589 1.00 95.38 164 MET A CA 1
ATOM 1325 C C . MET A 1 164 ? 5.091 -0.371 -8.692 1.00 95.38 164 MET A C 1
ATOM 1327 O O . MET A 1 164 ? 4.173 -1.091 -8.300 1.00 95.38 164 MET A O 1
ATOM 1331 N N . PHE A 1 165 ? 4.875 0.823 -9.231 1.00 96.50 165 PHE A N 1
ATOM 1332 C CA . PHE A 1 165 ? 3.528 1.344 -9.418 1.00 96.50 165 PHE A CA 1
ATOM 1333 C C . PHE A 1 165 ? 3.452 2.326 -10.579 1.00 96.50 165 PHE A C 1
ATOM 1335 O O . PHE A 1 165 ? 4.421 3.014 -10.910 1.00 96.50 165 PHE A O 1
ATOM 1342 N N . TRP A 1 166 ? 2.270 2.417 -11.165 1.00 96.62 166 TRP A N 1
ATOM 1343 C CA . TRP A 1 166 ? 1.904 3.436 -12.128 1.00 96.62 166 TRP A CA 1
ATOM 1344 C C . TRP A 1 166 ? 1.280 4.626 -11.410 1.00 96.62 166 TRP A C 1
ATOM 1346 O O . TRP A 1 166 ? 0.625 4.473 -10.380 1.00 96.62 166 TRP A O 1
ATOM 1356 N N . SER A 1 167 ? 1.488 5.822 -11.947 1.00 96.62 167 SER A N 1
ATOM 1357 C CA . SER A 1 167 ? 0.738 7.005 -11.548 1.00 96.62 167 SER A CA 1
ATOM 1358 C C . SER A 1 167 ? 0.195 7.678 -12.788 1.00 96.62 167 SER A C 1
ATOM 1360 O O . SER A 1 167 ? 0.956 8.003 -13.704 1.00 96.62 167 SER A O 1
ATOM 1362 N N . ASP A 1 168 ? -1.100 7.945 -12.763 1.00 96.44 168 ASP A N 1
ATOM 1363 C CA . ASP A 1 168 ? -1.737 8.834 -13.718 1.00 96.44 168 ASP A CA 1
ATOM 1364 C C . ASP A 1 168 ? -1.175 10.259 -13.514 1.00 96.44 168 ASP A C 1
ATOM 1366 O O . ASP A 1 168 ? -1.110 10.735 -12.370 1.00 96.44 168 ASP A O 1
ATOM 1370 N N . PRO A 1 169 ? -0.657 10.926 -14.561 1.00 94.69 169 PRO A N 1
ATOM 1371 C CA . PRO A 1 169 ? -0.151 12.287 -14.441 1.00 94.69 169 PRO A CA 1
ATOM 1372 C C . PRO A 1 169 ? -1.245 13.328 -14.152 1.00 94.69 169 PRO A C 1
ATOM 1374 O O . PRO A 1 169 ? -0.926 14.321 -13.495 1.00 94.69 169 PRO A O 1
ATOM 1377 N N . GLU A 1 170 ? -2.483 13.098 -14.592 1.00 94.31 170 GLU A N 1
ATOM 1378 C CA . GLU A 1 170 ? -3.623 14.013 -14.485 1.00 94.31 170 GLU A CA 1
ATOM 1379 C C . GLU A 1 170 ? -4.363 13.811 -13.162 1.00 94.31 170 GLU A C 1
ATOM 1381 O O . GLU A 1 170 ? -4.392 14.706 -12.317 1.00 94.31 170 GLU A O 1
ATOM 1386 N N . THR A 1 171 ? -4.891 12.606 -12.931 1.00 94.31 171 THR A N 1
ATOM 1387 C CA . THR A 1 171 ? -5.691 12.302 -11.729 1.00 94.31 171 THR A CA 1
ATOM 1388 C C . THR A 1 171 ? -4.833 12.002 -10.507 1.00 94.31 171 THR A C 1
ATOM 1390 O O . THR A 1 171 ? -5.321 11.979 -9.379 1.00 94.31 171 THR A O 1
ATOM 1393 N N . ARG A 1 172 ? -3.531 11.748 -10.711 1.00 93.00 172 ARG A N 1
ATOM 1394 C CA . ARG A 1 172 ? -2.585 11.290 -9.680 1.00 93.00 172 ARG A CA 1
ATOM 1395 C C . ARG A 1 172 ? -2.901 9.909 -9.117 1.00 93.00 172 ARG A C 1
ATOM 1397 O O . ARG A 1 172 ? -2.153 9.468 -8.238 1.00 93.00 172 ARG A O 1
ATOM 1404 N N . LYS A 1 173 ? -3.919 9.210 -9.619 1.00 96.25 173 LYS A N 1
ATOM 1405 C CA . LYS A 1 173 ? -4.283 7.854 -9.204 1.00 96.25 173 LYS A CA 1
ATOM 1406 C C . LYS A 1 173 ? -3.085 6.907 -9.281 1.00 96.25 173 LYS A C 1
ATOM 1408 O O . LYS A 1 173 ? -2.304 6.971 -10.232 1.00 96.25 173 LYS A O 1
ATOM 1413 N N . ILE A 1 174 ? -2.901 6.075 -8.254 1.00 97.75 174 ILE A N 1
ATOM 1414 C CA . ILE A 1 174 ? -1.829 5.065 -8.203 1.00 97.75 174 ILE A CA 1
ATOM 1415 C C . ILE A 1 174 ? -2.376 3.703 -8.612 1.00 97.75 174 ILE A C 1
ATOM 1417 O O . ILE A 1 174 ? -3.429 3.305 -8.141 1.00 97.75 174 ILE A O 1
ATOM 1421 N N . ILE A 1 175 ? -1.629 2.937 -9.399 1.00 97.56 175 ILE A N 1
ATOM 1422 C CA . ILE A 1 175 ? -1.926 1.519 -9.621 1.00 97.56 175 ILE A CA 1
ATOM 1423 C C . ILE A 1 175 ? -0.702 0.717 -9.204 1.00 97.56 175 ILE A C 1
ATOM 1425 O O . ILE A 1 175 ? 0.362 0.837 -9.815 1.00 97.56 175 ILE A O 1
ATOM 1429 N N . PHE A 1 176 ? -0.824 -0.065 -8.136 1.00 97.62 176 PHE A N 1
ATOM 1430 C CA . PHE A 1 176 ? 0.267 -0.917 -7.669 1.00 97.62 176 PHE A CA 1
ATOM 1431 C C . PHE A 1 176 ? 0.449 -2.089 -8.627 1.00 97.62 176 PHE A C 1
ATOM 1433 O O . PHE A 1 176 ? -0.470 -2.875 -8.804 1.00 97.62 176 PHE A O 1
ATOM 1440 N N . ALA A 1 177 ? 1.617 -2.186 -9.261 1.00 95.31 177 ALA A N 1
ATOM 1441 C CA . ALA A 1 177 ? 1.861 -3.167 -10.315 1.00 95.31 177 ALA A CA 1
ATOM 1442 C C . ALA A 1 177 ? 2.408 -4.470 -9.729 1.00 95.31 177 ALA A C 1
ATOM 1444 O O . ALA A 1 177 ? 1.752 -5.505 -9.792 1.00 95.31 177 ALA A O 1
ATOM 1445 N N . ASN A 1 178 ? 3.583 -4.409 -9.094 1.00 94.31 178 ASN A N 1
ATOM 1446 C CA . ASN A 1 178 ? 4.200 -5.566 -8.454 1.00 94.31 178 ASN A CA 1
ATOM 1447 C C . ASN A 1 178 ? 5.253 -5.183 -7.397 1.00 94.31 178 ASN A C 1
ATOM 1449 O O . ASN A 1 178 ? 5.698 -4.034 -7.306 1.00 94.31 178 ASN A O 1
ATOM 1453 N N . VAL A 1 179 ? 5.672 -6.171 -6.607 1.00 94.56 179 VAL A N 1
ATOM 1454 C CA . VAL A 1 179 ? 6.880 -6.144 -5.777 1.00 94.56 179 VAL A CA 1
ATOM 1455 C C . VAL A 1 179 ? 7.859 -7.192 -6.295 1.00 94.56 179 VAL A C 1
ATOM 1457 O O . VAL A 1 179 ? 7.455 -8.287 -6.671 1.00 94.56 179 VAL A O 1
ATOM 1460 N N . GLY A 1 180 ? 9.150 -6.868 -6.334 1.00 92.19 180 GLY A N 1
ATOM 1461 C CA . GLY A 1 180 ? 10.170 -7.849 -6.701 1.00 92.19 180 GLY A CA 1
ATOM 1462 C C . GLY A 1 180 ? 11.598 -7.304 -6.736 1.00 92.19 180 GLY A C 1
ATOM 1463 O O . GLY A 1 180 ? 11.807 -6.096 -6.571 1.00 92.19 180 GLY A O 1
ATOM 1464 N N . PRO A 1 181 ? 12.604 -8.173 -6.941 1.00 88.81 181 PRO A N 1
ATOM 1465 C CA . PRO A 1 181 ? 14.012 -7.785 -6.999 1.00 88.81 181 PRO A CA 1
ATOM 1466 C C . PRO A 1 181 ? 14.326 -6.945 -8.247 1.00 88.81 181 PRO A C 1
ATOM 1468 O O . PRO A 1 181 ? 13.594 -6.992 -9.234 1.00 88.81 181 PRO A O 1
ATOM 1471 N N . LYS A 1 182 ? 15.450 -6.202 -8.247 1.00 78.50 182 LYS A N 1
ATOM 1472 C CA . LYS A 1 182 ? 15.926 -5.392 -9.405 1.00 78.50 182 LYS A CA 1
ATOM 1473 C C . LYS A 1 182 ? 15.942 -6.173 -10.731 1.00 78.50 182 LYS A C 1
ATOM 1475 O O . LYS A 1 182 ? 15.675 -5.570 -11.766 1.00 78.50 182 LYS A O 1
ATOM 1480 N N . ASN A 1 183 ? 16.285 -7.459 -10.677 1.00 68.88 183 ASN A N 1
ATOM 1481 C CA . ASN A 1 183 ? 16.522 -8.307 -11.849 1.00 68.88 183 ASN A CA 1
ATOM 1482 C C . ASN A 1 183 ? 15.360 -9.272 -12.143 1.00 68.88 183 ASN A C 1
ATOM 1484 O O . ASN A 1 183 ? 15.489 -10.112 -13.025 1.00 68.88 183 ASN A O 1
ATOM 1488 N N . GLY A 1 184 ? 14.261 -9.197 -11.386 1.00 60.59 184 GLY A N 1
ATOM 1489 C CA . GLY A 1 184 ? 13.098 -10.051 -11.617 1.00 60.59 184 GLY A CA 1
ATOM 1490 C C . GLY A 1 184 ? 12.322 -9.625 -12.861 1.00 60.59 184 GLY A C 1
ATOM 1491 O O . GLY A 1 184 ? 12.345 -8.454 -13.249 1.00 60.59 184 GLY A O 1
ATOM 1492 N N . THR A 1 185 ? 11.604 -10.568 -13.468 1.00 54.84 185 THR A N 1
ATOM 1493 C CA . THR A 1 185 ? 10.619 -10.256 -14.505 1.00 54.84 185 THR A CA 1
ATOM 1494 C C . THR A 1 185 ? 9.511 -9.420 -13.878 1.00 54.84 185 THR A C 1
ATOM 1496 O O . THR A 1 185 ? 8.827 -9.850 -12.950 1.00 54.84 185 THR A O 1
ATOM 1499 N N . TYR A 1 186 ? 9.362 -8.193 -14.360 1.00 60.66 186 TYR A N 1
ATOM 1500 C CA . TYR A 1 186 ? 8.263 -7.327 -13.970 1.00 60.66 186 TYR A CA 1
ATOM 1501 C C . TYR A 1 186 ? 7.117 -7.570 -14.947 1.00 60.66 186 TYR A C 1
ATOM 1503 O O . TYR A 1 186 ? 7.202 -7.159 -16.106 1.00 60.66 186 TYR A O 1
ATOM 1511 N N . ASN A 1 187 ? 6.070 -8.241 -14.476 1.00 56.31 187 ASN A N 1
ATOM 1512 C CA . ASN A 1 187 ? 4.813 -8.315 -15.207 1.00 56.31 187 ASN A CA 1
ATOM 1513 C C . ASN A 1 187 ? 4.122 -6.961 -15.027 1.00 56.31 187 ASN A C 1
ATOM 1515 O O . ASN A 1 187 ? 3.786 -6.572 -13.905 1.00 56.31 187 ASN A O 1
ATOM 1519 N N . PHE A 1 188 ? 4.055 -6.214 -16.127 1.00 56.50 188 PHE A N 1
ATOM 1520 C CA . PHE A 1 188 ? 3.425 -4.903 -16.223 1.00 56.50 188 PHE A CA 1
ATOM 1521 C C . PHE A 1 188 ? 2.062 -5.042 -16.871 1.00 56.50 188 PHE A C 1
ATOM 1523 O O . PHE A 1 188 ? 1.997 -5.770 -17.886 1.00 56.50 188 PHE A O 1
#

Foldseek 3Di:
DDPPDDDDDDDDDDPDDPPDDPDDDPDDDDDDDDDDSDPLRVLLVDQLLVQQLVDPDQVSNLSSLVSNLSVVCVVVVPPDDDDSQLEGEAPCAQVQCVVLQCGRPGDLVVLVSVQSSCVSVVVCVVWVKDFPAPDPPDPHGDDDPQWTKIWTFRDDDDFRKIFIWTARPVSRRIYGQYIGGPPDDRDD

pLDDT: mean 83.13, std 16.57, range [32.72, 98.25]